Protein AF-A0A836RWN3-F1 (afdb_monomer_lite)

Foldseek 3Di:
DVVVLVLLLVLLLQLLQLLQQLLVLLVVVCVVAAFDFVLVCVVQPLVCCQACAQQDLPDPPCLHDPPGNNVCCCAASFKYKPCSNQLSVCVVVVHDSSVSRPPIGIHGDDHPNNVVSVVSNVVSQVSCVVSVHHHDHHDHFDSSHSCRNVVSVVSSVVSVLVSQPPVVVVVVVVVVVVVVVVVVVVVVVVPDDDPVCVVVVNVVCVVVPDDD

pLDDT: mean 80.02, std 17.18, range [35.0, 96.5]

Radius of gyration: 23.59 Å; chains: 1; bounding box: 56×39×64 Å

Sequence (212 aa):
MSELRDFMREYAASIYRLASGFLEARRRLIATLEGRELAELVDDEHTVEMLLGGFKPERRGQRYPPRSLARFYRDVVGIYIQQPERLAARLRDGLPLSIASRGIRVAASKTRPASQIEALRDAARELLESLGTNASEPQEVDTNDPMWAPELIRQLLSAIVDAIPPYSRKALVLYSAWSITATLLEKIAGKDERRELEELGLEEYIRFFGAD

Secondary structure (DSSP, 8-state):
-HHHHHHHHHHHHHHHHHHHHHHHHHHHHHHHHTT-BGGGSTT-HHHHHHHHTT--TTSTT-SS-TT-HHHHIIIII-EEES-HHHHHHHHHTT--HHHHTTTPBEEE---HHHHHHHHHHHHHHHHHHHTT-PPPPPPP--TTSTTHHHHHHHHHHHHHHHHS-HHHHHHHHHHHHHHHHHHHHHHHHTSS-SHHHHHTT-GGGHHHH---

Structure (mmCIF, N/CA/C/O backbone):
data_AF-A0A836RWN3-F1
#
_entry.id   AF-A0A836RWN3-F1
#
loop_
_atom_site.group_PDB
_atom_site.id
_atom_site.type_symbol
_atom_site.label_atom_id
_atom_site.label_alt_id
_atom_site.label_comp_id
_atom_site.label_asym_id
_atom_site.label_entity_id
_atom_site.label_seq_id
_atom_site.pdbx_PDB_ins_code
_atom_site.Cartn_x
_atom_site.Cartn_y
_atom_site.Cartn_z
_atom_site.occupancy
_atom_site.B_iso_or_equiv
_atom_site.auth_seq_id
_atom_site.auth_comp_id
_atom_site.auth_asym_id
_atom_site.auth_atom_id
_atom_site.pdbx_PDB_model_num
ATOM 1 N N . MET A 1 1 ? -16.964 7.424 33.569 1.00 53.53 1 MET A N 1
ATOM 2 C CA . MET A 1 1 ? -17.329 6.363 32.598 1.00 53.53 1 MET A CA 1
ATOM 3 C C . MET A 1 1 ? -17.599 6.900 31.188 1.00 53.53 1 MET A C 1
ATOM 5 O O . MET A 1 1 ? -17.374 6.135 30.262 1.00 53.53 1 MET A O 1
ATOM 9 N N . SER A 1 2 ? -18.028 8.161 30.983 1.00 66.88 2 SER A N 1
ATOM 10 C CA . SER A 1 2 ? -18.196 8.704 29.617 1.00 66.88 2 SER 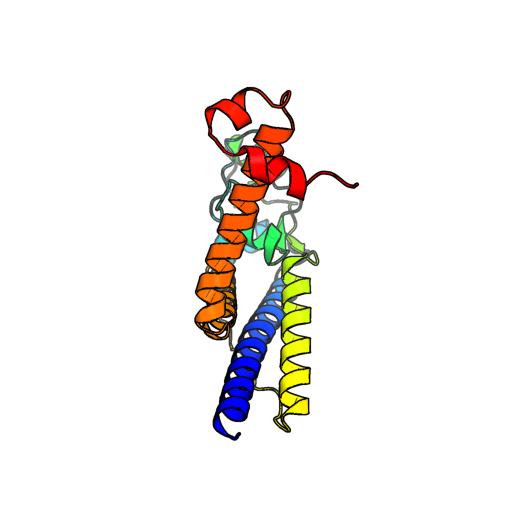A CA 1
ATOM 11 C C . SER A 1 2 ? -16.861 8.957 28.906 1.00 66.88 2 SER A C 1
ATOM 13 O O . SER A 1 2 ? -16.708 8.500 27.787 1.00 66.88 2 SER A O 1
ATOM 15 N N . GLU A 1 3 ? -15.856 9.525 29.581 1.00 74.88 3 GLU A N 1
ATOM 16 C CA . GLU A 1 3 ? -14.559 9.874 28.960 1.00 74.88 3 GLU A CA 1
ATOM 17 C C . GLU A 1 3 ? -13.818 8.681 28.336 1.00 74.88 3 GLU A C 1
ATOM 19 O O . GLU A 1 3 ? -13.319 8.778 27.222 1.00 74.88 3 GLU A O 1
ATOM 24 N N . LEU A 1 4 ? -13.791 7.523 29.010 1.00 74.31 4 LEU A N 1
ATOM 25 C CA . LEU A 1 4 ? -13.194 6.305 28.446 1.00 74.31 4 LEU A CA 1
ATOM 26 C C . LEU A 1 4 ? -13.982 5.806 27.229 1.00 74.31 4 LEU A C 1
ATOM 28 O O . LEU A 1 4 ? -13.397 5.338 26.258 1.00 74.31 4 LEU A O 1
ATOM 32 N N . ARG A 1 5 ? -15.314 5.891 27.283 1.00 75.81 5 ARG A N 1
ATOM 33 C CA . ARG A 1 5 ? -16.185 5.466 26.186 1.00 75.81 5 ARG A CA 1
ATOM 34 C C . ARG A 1 5 ? -16.003 6.366 24.964 1.00 75.81 5 ARG A C 1
ATOM 36 O O . ARG A 1 5 ? -15.945 5.856 23.850 1.00 75.81 5 ARG A O 1
ATOM 43 N N . ASP A 1 6 ? -15.896 7.670 25.184 1.00 81.56 6 ASP A N 1
ATOM 44 C CA . ASP A 1 6 ? -15.685 8.661 24.132 1.00 81.56 6 ASP A CA 1
ATOM 45 C C . ASP A 1 6 ? -14.277 8.527 23.532 1.00 81.56 6 ASP A C 1
ATOM 47 O O . ASP A 1 6 ? -14.153 8.442 22.313 1.00 81.56 6 ASP A O 1
ATOM 51 N N . PHE A 1 7 ? -13.245 8.324 24.360 1.00 83.31 7 PHE A N 1
ATOM 52 C CA . PHE A 1 7 ? -11.894 7.989 23.894 1.00 83.31 7 PHE A CA 1
ATOM 53 C C . PHE A 1 7 ? -11.871 6.722 23.024 1.00 83.31 7 PHE A C 1
ATOM 55 O O . PHE A 1 7 ? -11.325 6.729 21.922 1.00 83.31 7 PHE A O 1
ATOM 62 N N . MET A 1 8 ? -12.489 5.629 23.488 1.00 82.81 8 MET A N 1
ATOM 63 C CA . MET A 1 8 ? -12.539 4.371 22.734 1.00 82.81 8 MET A CA 1
ATOM 64 C C . MET A 1 8 ? -13.306 4.527 21.418 1.00 82.81 8 MET A C 1
ATOM 66 O O . MET A 1 8 ? -12.927 3.919 20.417 1.00 82.81 8 MET A O 1
ATOM 70 N N . ARG A 1 9 ? -14.355 5.360 21.400 1.00 86.25 9 ARG A N 1
ATOM 71 C CA . ARG A 1 9 ? -15.106 5.691 20.186 1.00 86.25 9 ARG A CA 1
ATOM 72 C C . ARG A 1 9 ? -14.236 6.460 19.193 1.00 86.25 9 ARG A C 1
ATOM 74 O O . ARG A 1 9 ? -14.173 6.065 18.034 1.00 86.25 9 ARG A O 1
ATOM 81 N N . GLU A 1 10 ? -13.568 7.526 19.628 1.00 87.19 10 GLU A N 1
ATOM 82 C CA . GLU A 1 10 ? -12.694 8.340 18.771 1.00 87.19 10 GLU A CA 1
ATOM 83 C C . GLU A 1 10 ? -11.525 7.525 18.214 1.00 87.19 10 GLU A C 1
ATOM 85 O O . GLU A 1 10 ? -11.227 7.590 17.019 1.00 87.19 10 GLU A O 1
ATOM 90 N N . TYR A 1 11 ? -10.913 6.692 19.057 1.00 86.75 11 TYR A N 1
ATOM 91 C CA . TYR A 1 11 ? -9.858 5.779 18.645 1.00 86.75 11 TYR A CA 1
ATOM 92 C C . TYR A 1 11 ? -10.341 4.798 17.571 1.00 86.75 11 TYR A C 1
ATOM 94 O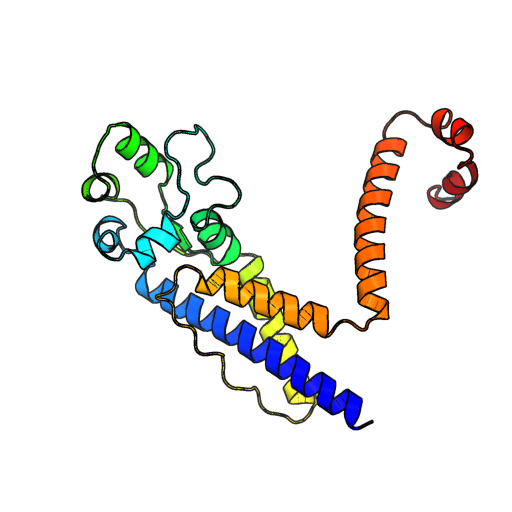 O . TYR A 1 11 ? -9.749 4.718 16.492 1.00 86.75 11 TYR A O 1
ATOM 102 N N . ALA A 1 12 ? -11.433 4.079 17.842 1.00 88.00 12 ALA A N 1
ATOM 103 C CA . ALA A 1 12 ? -11.975 3.096 16.914 1.00 88.00 12 ALA A CA 1
ATOM 104 C C . ALA A 1 12 ? -12.405 3.745 15.589 1.00 88.00 12 ALA A C 1
ATOM 106 O O . ALA A 1 12 ? -12.103 3.215 14.522 1.00 88.00 12 ALA A O 1
ATOM 107 N N . ALA A 1 13 ? -13.026 4.927 15.643 1.00 91.62 13 ALA A N 1
ATOM 108 C CA . ALA A 1 13 ? -13.391 5.708 14.463 1.00 91.62 13 ALA A CA 1
ATOM 109 C C . ALA A 1 13 ? -12.162 6.094 13.630 1.00 91.62 13 ALA A C 1
ATOM 111 O O . ALA A 1 13 ? -12.162 5.925 12.409 1.00 91.62 13 ALA A O 1
ATOM 112 N N . SER A 1 14 ? -11.091 6.555 14.283 1.00 91.44 14 SER A N 1
ATOM 113 C CA . SER A 1 14 ? -9.840 6.919 13.618 1.00 91.44 14 SER A CA 1
ATOM 114 C C . SER A 1 14 ? -9.205 5.718 12.912 1.00 91.44 14 SER A C 1
ATOM 116 O O . SER A 1 14 ? -8.948 5.780 11.708 1.00 91.44 14 SER A O 1
ATOM 118 N N . ILE A 1 15 ? -9.034 4.592 13.616 1.00 92.38 15 ILE A N 1
ATOM 119 C CA . ILE A 1 15 ? -8.472 3.363 13.036 1.00 92.38 15 ILE A CA 1
ATOM 120 C C . ILE A 1 15 ? -9.332 2.854 11.883 1.00 92.38 15 ILE A C 1
ATOM 122 O O . ILE A 1 15 ? -8.797 2.551 10.815 1.00 92.38 15 ILE A O 1
ATOM 126 N N . TYR A 1 16 ? -10.653 2.795 12.071 1.00 93.81 16 TYR A N 1
ATOM 127 C CA . TYR A 1 16 ? -11.577 2.335 11.041 1.00 93.81 16 TYR A CA 1
ATOM 128 C C . TYR A 1 16 ? -11.465 3.181 9.771 1.00 93.81 16 TYR A C 1
ATOM 130 O O . TYR A 1 16 ? -11.332 2.631 8.675 1.00 93.81 16 TYR A O 1
ATOM 138 N N . ARG A 1 17 ? -11.478 4.510 9.912 1.00 94.94 17 ARG A N 1
ATOM 139 C CA . ARG A 1 17 ? -11.415 5.455 8.795 1.00 94.94 17 ARG A CA 1
ATOM 140 C C . ARG A 1 17 ? -10.113 5.316 8.001 1.00 94.94 17 ARG A C 1
ATOM 142 O O . ARG A 1 17 ? -10.162 5.212 6.774 1.00 94.94 17 ARG A O 1
ATOM 149 N N . LEU A 1 18 ? -8.970 5.269 8.693 1.00 94.69 18 LEU A N 1
ATOM 150 C CA . LEU A 1 18 ? -7.642 5.127 8.080 1.00 94.69 18 LEU A CA 1
ATOM 151 C C . LEU A 1 18 ? -7.488 3.765 7.382 1.00 94.69 18 LEU A C 1
ATOM 153 O O . LEU A 1 18 ? -7.063 3.689 6.228 1.00 94.69 18 LEU A O 1
ATOM 157 N N . ALA A 1 19 ? -7.859 2.677 8.065 1.00 94.25 19 ALA A N 1
ATOM 158 C CA . ALA A 1 19 ? -7.737 1.324 7.531 1.00 94.25 19 ALA A CA 1
ATOM 159 C C . ALA A 1 19 ? -8.678 1.093 6.337 1.00 94.25 19 ALA A C 1
ATOM 161 O O . ALA A 1 19 ? -8.267 0.502 5.336 1.00 94.25 19 ALA A O 1
ATOM 162 N N . SER A 1 20 ? -9.914 1.596 6.404 1.00 96.12 20 SER A N 1
ATOM 163 C CA . SER A 1 20 ? -10.867 1.523 5.290 1.00 96.12 20 SER A CA 1
ATOM 164 C C . SER A 1 20 ? -10.385 2.334 4.092 1.00 96.12 20 SER A C 1
ATOM 166 O O . SER A 1 20 ? -10.334 1.789 2.991 1.00 96.12 20 SER A O 1
ATOM 168 N N . GLY A 1 21 ? -9.926 3.573 4.312 1.00 96.06 21 GLY A N 1
ATOM 169 C CA . GLY A 1 21 ? -9.375 4.421 3.251 1.00 96.06 21 GLY A CA 1
ATOM 170 C C . GLY A 1 21 ? -8.196 3.759 2.531 1.00 96.06 21 GLY A C 1
ATOM 171 O O . GLY A 1 21 ? -8.165 3.701 1.301 1.00 96.06 21 GLY A O 1
ATOM 172 N N . PHE A 1 22 ? -7.274 3.144 3.281 1.00 96.06 22 PHE A N 1
ATOM 173 C CA . PHE A 1 22 ? -6.164 2.381 2.701 1.00 96.06 22 PHE A CA 1
ATOM 174 C C . PHE A 1 22 ? -6.644 1.198 1.846 1.00 96.06 22 PHE A C 1
ATOM 176 O O . PHE A 1 22 ? -6.160 0.993 0.731 1.00 96.06 22 PHE A O 1
ATOM 183 N N . LEU A 1 23 ? -7.585 0.396 2.354 1.00 96.38 23 LEU A N 1
ATOM 184 C CA . LEU A 1 23 ? -8.069 -0.802 1.660 1.00 96.38 23 LEU A CA 1
ATOM 185 C C . LEU A 1 23 ? -8.867 -0.457 0.398 1.00 96.38 23 LEU A C 1
ATOM 187 O O . LEU A 1 23 ? -8.750 -1.159 -0.610 1.00 96.38 23 LEU A O 1
ATOM 191 N N . GLU A 1 24 ? -9.642 0.623 0.429 1.00 96.38 24 GLU A N 1
ATOM 192 C CA . GLU A 1 24 ? -10.378 1.127 -0.728 1.00 96.38 24 GLU A CA 1
ATOM 193 C C . GLU A 1 24 ? -9.449 1.728 -1.781 1.00 96.38 24 GLU A C 1
ATOM 195 O O . GLU A 1 24 ? -9.575 1.394 -2.960 1.00 96.38 24 GLU A O 1
ATOM 200 N N . ALA A 1 25 ? -8.472 2.544 -1.373 1.00 96.00 25 ALA A N 1
ATOM 201 C CA . ALA A 1 25 ? -7.424 3.048 -2.261 1.00 96.00 25 ALA A CA 1
ATOM 202 C C . ALA A 1 25 ? -6.660 1.897 -2.928 1.00 96.00 25 ALA A C 1
ATOM 204 O O . ALA A 1 25 ? -6.531 1.859 -4.151 1.00 96.00 25 ALA A O 1
ATOM 205 N N . ARG A 1 26 ? -6.261 0.886 -2.145 1.00 95.56 26 ARG A N 1
ATOM 206 C CA . ARG A 1 26 ? -5.627 -0.334 -2.656 1.00 95.56 26 ARG A CA 1
ATOM 207 C C . ARG A 1 26 ? -6.516 -1.060 -3.665 1.00 95.56 26 ARG A C 1
ATOM 209 O O . ARG A 1 26 ? -6.018 -1.494 -4.699 1.00 95.56 26 ARG A O 1
ATOM 216 N N . ARG A 1 27 ? -7.812 -1.227 -3.381 1.00 96.31 27 ARG A N 1
ATOM 217 C CA . ARG A 1 27 ? -8.748 -1.908 -4.290 1.00 96.31 27 ARG A CA 1
ATOM 218 C C . ARG A 1 27 ? -8.887 -1.154 -5.613 1.00 96.31 27 ARG A C 1
ATOM 220 O O . ARG A 1 27 ? -8.822 -1.792 -6.660 1.00 96.31 27 ARG A O 1
ATOM 227 N N . ARG A 1 28 ? -9.039 0.174 -5.564 1.00 95.44 28 ARG A N 1
ATOM 228 C CA . ARG A 1 28 ? -9.088 1.034 -6.758 1.00 95.44 28 ARG A CA 1
ATOM 229 C C . ARG A 1 28 ? -7.807 0.899 -7.577 1.00 95.44 28 ARG A C 1
ATOM 231 O O . ARG A 1 28 ? -7.877 0.630 -8.768 1.00 95.44 28 ARG A O 1
ATOM 238 N N . LEU A 1 29 ? -6.649 0.982 -6.925 1.00 94.88 29 LEU A N 1
ATOM 239 C CA . LEU A 1 29 ? -5.354 0.878 -7.592 1.00 94.88 29 LEU A CA 1
ATOM 240 C C . LEU A 1 29 ? -5.150 -0.491 -8.266 1.00 94.88 29 LEU A C 1
ATOM 242 O O . LEU A 1 29 ? -4.681 -0.553 -9.397 1.00 94.88 29 LEU A O 1
ATOM 246 N N . ILE A 1 30 ? -5.555 -1.586 -7.613 1.00 96.00 30 ILE A N 1
ATOM 247 C CA . ILE A 1 30 ? -5.522 -2.931 -8.212 1.00 96.00 30 ILE A CA 1
ATOM 248 C C . ILE A 1 30 ? -6.420 -2.999 -9.447 1.00 96.00 30 ILE A C 1
ATOM 250 O O . ILE A 1 30 ? -5.961 -3.454 -10.489 1.00 96.00 30 ILE A O 1
ATOM 254 N N . ALA A 1 31 ? -7.658 -2.507 -9.354 1.00 95.69 31 ALA A N 1
ATOM 255 C CA . ALA A 1 31 ? -8.588 -2.509 -10.482 1.00 95.69 31 ALA A CA 1
ATOM 256 C C . ALA A 1 31 ? -8.058 -1.710 -11.687 1.00 95.69 31 ALA A C 1
ATOM 258 O O . ALA A 1 31 ? -8.326 -2.078 -12.828 1.00 95.69 31 ALA A O 1
ATOM 259 N N . THR A 1 32 ? -7.289 -0.647 -11.438 1.00 93.38 32 THR A N 1
ATOM 260 C CA . THR A 1 32 ? -6.698 0.191 -12.489 1.00 93.38 32 THR A CA 1
ATOM 261 C C . THR A 1 32 ? -5.430 -0.407 -13.100 1.00 93.38 32 THR A C 1
ATOM 263 O O . THR A 1 32 ? -5.177 -0.194 -14.286 1.00 93.38 32 THR A O 1
ATOM 266 N N . LEU A 1 33 ? -4.606 -1.111 -12.315 1.00 95.19 33 LEU A N 1
ATOM 267 C CA . LEU A 1 33 ? -3.253 -1.498 -12.732 1.00 95.19 33 LEU A CA 1
ATOM 268 C C . LEU A 1 33 ? -3.080 -2.988 -13.038 1.00 95.19 33 LEU A C 1
ATOM 270 O O . LEU A 1 33 ? -2.248 -3.336 -13.874 1.00 95.19 33 LEU A O 1
ATOM 274 N N . GLU A 1 34 ? -3.799 -3.883 -12.363 1.00 95.69 34 GLU A N 1
ATOM 275 C CA . GLU A 1 34 ? -3.556 -5.323 -12.472 1.00 95.69 34 GLU A CA 1
ATOM 276 C C . GLU A 1 34 ? -3.758 -5.839 -13.906 1.00 95.69 34 GLU A C 1
ATOM 278 O O . GLU A 1 34 ? -4.741 -5.537 -14.577 1.00 95.69 34 GLU A O 1
ATOM 283 N N . GLY A 1 35 ? -2.798 -6.631 -14.392 1.00 94.38 35 GLY A N 1
ATOM 284 C CA . GLY A 1 35 ? -2.833 -7.230 -15.725 1.00 94.38 35 GLY A CA 1
ATOM 285 C C . GLY A 1 35 ? -2.396 -6.298 -16.857 1.00 94.38 35 GLY A C 1
ATOM 286 O O . GLY A 1 35 ? -2.038 -6.803 -17.926 1.00 94.38 35 GLY A O 1
ATOM 287 N N . ARG A 1 36 ? -2.345 -4.980 -16.624 1.00 95.81 36 ARG A N 1
ATOM 288 C CA . ARG A 1 36 ? -1.862 -4.008 -17.610 1.00 95.81 36 ARG A CA 1
ATOM 289 C C . ARG A 1 36 ? -0.371 -4.151 -17.854 1.00 95.81 36 ARG A C 1
ATOM 291 O O . ARG A 1 36 ? 0.404 -4.570 -16.985 1.00 95.81 36 ARG A O 1
ATOM 298 N N . GLU A 1 37 ? 0.034 -3.807 -19.067 1.00 94.81 37 GLU A N 1
ATOM 299 C CA . GLU A 1 37 ? 1.437 -3.781 -19.438 1.00 94.81 37 GLU A CA 1
ATOM 300 C C . GLU A 1 37 ? 2.096 -2.501 -18.923 1.00 94.81 37 GLU A C 1
ATOM 302 O O . GLU A 1 37 ? 1.559 -1.408 -19.074 1.00 94.81 37 GLU A O 1
ATOM 307 N N . LEU A 1 38 ? 3.293 -2.621 -18.345 1.00 93.62 38 LEU A N 1
ATOM 308 C CA . LEU A 1 38 ? 4.053 -1.478 -17.841 1.00 93.62 38 LEU A CA 1
ATOM 309 C C . LEU A 1 38 ? 4.298 -0.441 -18.944 1.00 93.62 38 LEU A C 1
ATOM 311 O O . LEU A 1 38 ? 4.320 0.743 -18.644 1.00 93.62 38 LEU A O 1
ATOM 315 N N . ALA A 1 39 ? 4.432 -0.877 -20.201 1.00 92.75 39 ALA A N 1
ATOM 316 C CA . ALA A 1 39 ? 4.591 -0.005 -21.363 1.00 92.75 39 ALA A CA 1
ATOM 317 C C . ALA A 1 39 ? 3.415 0.970 -21.565 1.00 92.75 39 ALA A C 1
ATOM 319 O O . ALA A 1 39 ? 3.634 2.078 -22.038 1.00 92.75 39 ALA A O 1
ATOM 320 N N . GLU A 1 40 ? 2.194 0.586 -21.176 1.00 92.62 40 GLU A N 1
ATOM 321 C CA . GLU A 1 40 ? 0.993 1.437 -21.249 1.00 92.62 40 GLU A CA 1
ATOM 322 C C . GLU A 1 40 ? 0.910 2.460 -20.111 1.00 92.62 40 GLU A C 1
ATOM 324 O O . GLU A 1 40 ? 0.054 3.340 -20.126 1.00 92.62 40 GLU A O 1
ATOM 329 N N . LEU A 1 41 ? 1.739 2.282 -19.084 1.00 92.44 41 LEU A N 1
ATOM 330 C CA . LEU A 1 41 ? 1.728 3.068 -17.855 1.00 92.44 41 LEU A CA 1
ATOM 331 C C . LEU A 1 41 ? 2.920 4.024 -17.781 1.00 92.44 41 LEU A C 1
ATOM 333 O O . LEU A 1 41 ? 3.010 4.786 -16.832 1.00 92.44 41 LEU A O 1
ATOM 337 N N . VAL A 1 42 ? 3.842 3.979 -18.752 1.00 90.56 42 VAL A N 1
ATOM 338 C CA . VAL A 1 42 ? 5.090 4.766 -18.725 1.00 90.56 42 VAL A CA 1
ATOM 339 C C . VAL A 1 42 ? 4.826 6.271 -18.771 1.00 90.56 42 VAL A C 1
ATOM 341 O O . VAL A 1 42 ? 5.633 7.031 -18.246 1.00 90.56 42 VAL A O 1
ATOM 344 N N . ASP A 1 43 ? 3.705 6.684 -19.364 1.00 89.19 43 ASP A N 1
ATOM 345 C CA . ASP A 1 43 ? 3.316 8.094 -19.477 1.00 89.19 43 ASP A CA 1
ATOM 346 C C . ASP A 1 43 ? 2.666 8.641 -18.190 1.00 89.19 43 ASP A C 1
ATOM 348 O O . ASP A 1 43 ? 2.512 9.850 -18.041 1.00 89.19 43 ASP A O 1
ATOM 352 N N . ASP A 1 44 ? 2.293 7.766 -17.250 1.00 92.31 44 ASP A N 1
ATOM 353 C CA . ASP A 1 44 ? 1.799 8.147 -15.928 1.00 92.31 44 ASP A CA 1
ATOM 354 C C . ASP A 1 44 ? 2.965 8.150 -14.932 1.00 92.31 44 ASP A C 1
ATOM 356 O O . ASP A 1 44 ? 3.351 7.113 -14.379 1.00 92.31 44 ASP A O 1
ATOM 360 N N . GLU A 1 45 ? 3.531 9.337 -14.705 1.00 90.69 45 GLU A N 1
ATOM 361 C CA . GLU A 1 45 ? 4.671 9.534 -13.805 1.00 90.69 45 GLU A CA 1
ATOM 362 C C . GLU A 1 45 ? 4.395 9.014 -12.387 1.00 90.69 45 GLU A C 1
ATOM 364 O O . GLU A 1 45 ? 5.275 8.399 -11.781 1.00 90.69 45 GLU A O 1
ATOM 369 N N . HIS A 1 46 ? 3.169 9.173 -11.879 1.00 93.06 46 HIS A N 1
ATOM 370 C CA . HIS A 1 46 ? 2.799 8.737 -10.533 1.00 93.06 46 HIS A CA 1
ATOM 371 C C . HIS A 1 46 ? 2.784 7.213 -10.428 1.00 93.06 46 HIS A C 1
ATOM 373 O O . HIS A 1 46 ? 3.356 6.631 -9.501 1.00 93.06 46 HIS A O 1
ATOM 379 N N . THR A 1 47 ? 2.184 6.541 -11.412 1.00 92.00 47 THR A N 1
ATOM 380 C CA . THR A 1 47 ? 2.181 5.076 -11.480 1.00 92.00 47 THR A CA 1
ATOM 381 C C . THR A 1 47 ? 3.590 4.518 -11.658 1.00 92.00 47 THR A C 1
ATOM 383 O O . THR A 1 47 ? 3.962 3.541 -10.995 1.00 92.00 47 THR A O 1
ATOM 386 N N . VAL A 1 48 ? 4.409 5.144 -12.506 1.00 92.56 48 VAL A N 1
ATOM 387 C CA . VAL A 1 48 ? 5.817 4.766 -12.682 1.00 92.56 48 VAL A CA 1
ATOM 388 C C . VAL A 1 48 ? 6.590 4.930 -11.377 1.00 92.56 48 VAL A C 1
ATOM 390 O O . VAL A 1 48 ? 7.332 4.021 -10.998 1.00 92.56 48 VAL A O 1
ATOM 393 N N . GLU A 1 49 ? 6.396 6.030 -10.652 1.00 94.00 49 GLU A N 1
ATOM 394 C CA . GLU A 1 49 ? 7.043 6.264 -9.363 1.00 94.00 49 GLU A CA 1
ATOM 395 C C . GLU A 1 49 ? 6.603 5.241 -8.303 1.00 94.00 49 GLU A C 1
ATOM 397 O O . GLU A 1 49 ? 7.447 4.687 -7.597 1.00 94.00 49 GLU A O 1
ATOM 402 N N . MET A 1 50 ? 5.320 4.873 -8.239 1.00 94.25 50 MET A N 1
ATOM 403 C CA . MET A 1 50 ? 4.851 3.812 -7.336 1.00 94.25 50 MET A CA 1
ATOM 404 C C . MET A 1 50 ? 5.487 2.446 -7.650 1.00 94.25 50 MET A C 1
ATOM 406 O O . MET A 1 50 ? 5.889 1.717 -6.739 1.00 94.25 50 MET A O 1
ATOM 410 N N . LEU A 1 51 ? 5.603 2.085 -8.934 1.00 93.12 51 LEU A N 1
ATOM 411 C CA . LEU A 1 51 ? 6.060 0.757 -9.370 1.00 93.12 51 LEU A CA 1
ATOM 412 C C . LEU A 1 51 ? 7.584 0.620 -9.474 1.00 93.12 51 LEU A C 1
ATOM 414 O O . LEU A 1 51 ? 8.113 -0.486 -9.312 1.00 93.12 51 LEU A O 1
ATOM 418 N N . LEU A 1 52 ? 8.286 1.715 -9.773 1.00 92.25 52 LEU A N 1
ATOM 419 C CA . LEU A 1 52 ? 9.724 1.758 -10.059 1.00 92.25 52 LEU A CA 1
ATOM 420 C C . LEU A 1 52 ? 10.486 2.775 -9.192 1.00 92.25 52 LEU A C 1
ATOM 422 O O . LEU A 1 52 ? 11.701 2.899 -9.336 1.00 92.25 52 LEU A O 1
ATOM 426 N N . GLY A 1 53 ? 9.833 3.475 -8.264 1.00 90.81 53 GLY A N 1
ATOM 427 C CA . GLY A 1 53 ? 10.465 4.465 -7.392 1.00 90.81 53 GLY A CA 1
ATOM 428 C C . GLY A 1 53 ? 11.617 3.869 -6.587 1.00 90.81 53 GLY A C 1
ATOM 429 O O . GLY A 1 53 ? 11.439 2.955 -5.775 1.00 90.81 53 GLY A O 1
ATOM 430 N N . GLY A 1 54 ? 12.827 4.377 -6.832 1.00 85.06 54 GLY A N 1
ATOM 431 C CA . GLY A 1 54 ? 14.066 3.869 -6.240 1.00 85.06 54 GLY A CA 1
ATOM 432 C C . GLY A 1 54 ? 14.579 2.552 -6.839 1.00 85.06 54 GLY A C 1
ATOM 433 O O . GLY A 1 54 ? 15.468 1.937 -6.249 1.00 85.06 54 GLY A O 1
ATOM 434 N N . PHE A 1 55 ? 14.050 2.098 -7.979 1.00 85.25 55 PHE A N 1
ATOM 435 C CA . PHE A 1 55 ? 14.545 0.933 -8.715 1.00 85.25 55 PHE A CA 1
ATOM 436 C C . PHE A 1 55 ? 15.955 1.193 -9.260 1.00 85.25 55 PHE A C 1
ATOM 438 O O . PHE A 1 55 ? 16.219 2.224 -9.875 1.00 85.25 55 PHE A O 1
ATOM 445 N N . LYS A 1 56 ? 16.880 0.25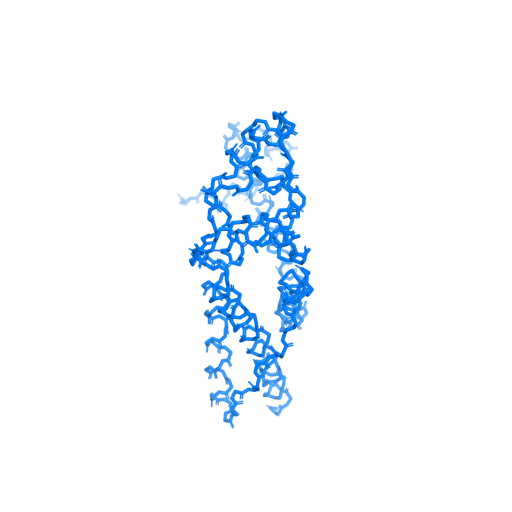2 -9.032 1.00 78.62 56 LYS A N 1
ATOM 446 C CA . LYS A 1 56 ? 18.270 0.355 -9.496 1.00 78.62 56 LYS A CA 1
ATOM 447 C C . LYS A 1 56 ? 18.655 -0.882 -10.306 1.00 78.62 56 LYS A C 1
ATOM 449 O O . LYS A 1 56 ? 18.790 -1.954 -9.716 1.00 78.62 56 LYS A O 1
ATOM 454 N N . PRO A 1 57 ? 18.889 -0.749 -11.622 1.00 66.94 57 PRO A N 1
ATOM 455 C CA . PRO A 1 57 ? 19.177 -1.887 -12.494 1.00 66.94 57 PRO A CA 1
ATOM 456 C C . PRO A 1 57 ? 20.597 -2.464 -12.310 1.00 66.94 57 PRO A C 1
ATOM 458 O O . PRO A 1 57 ? 20.888 -3.555 -12.795 1.00 66.94 57 PRO A O 1
ATOM 461 N N . GLU A 1 58 ? 21.478 -1.767 -11.586 1.00 62.62 58 GLU A N 1
ATOM 462 C CA . GLU A 1 58 ? 22.915 -2.066 -11.471 1.00 62.62 58 GLU A CA 1
ATOM 463 C C . GLU A 1 58 ? 23.267 -3.199 -10.488 1.00 62.62 58 GLU A C 1
ATOM 465 O O . GLU A 1 58 ? 24.323 -3.821 -10.607 1.00 62.62 58 GLU A O 1
ATOM 470 N N . ARG A 1 59 ? 22.406 -3.513 -9.508 1.00 58.06 59 ARG A N 1
ATOM 471 C CA . ARG A 1 59 ? 22.713 -4.526 -8.480 1.00 58.06 59 ARG A CA 1
ATOM 472 C C . ARG A 1 59 ? 22.199 -5.907 -8.886 1.00 58.06 59 ARG A C 1
ATOM 474 O O . ARG A 1 59 ? 20.999 -6.170 -8.845 1.00 58.06 59 ARG A O 1
ATOM 481 N N . ARG A 1 60 ? 23.110 -6.838 -9.205 1.00 53.56 60 ARG A N 1
ATOM 482 C CA . ARG A 1 60 ? 22.765 -8.266 -9.365 1.00 53.56 60 ARG A CA 1
ATOM 483 C C . ARG A 1 60 ? 22.085 -8.780 -8.086 1.00 53.56 60 ARG A C 1
ATOM 485 O O . ARG A 1 60 ? 22.614 -8.627 -6.992 1.00 53.56 60 ARG A O 1
ATOM 492 N N . GLY A 1 61 ? 20.909 -9.389 -8.229 1.00 53.34 61 GLY A N 1
ATOM 493 C CA . GLY A 1 61 ? 20.213 -10.104 -7.150 1.00 53.34 61 GLY A CA 1
ATOM 494 C C . GLY A 1 61 ? 19.264 -9.279 -6.267 1.00 53.34 61 GLY A C 1
ATOM 495 O O . GLY A 1 61 ? 18.362 -9.866 -5.677 1.00 53.34 61 GLY A O 1
ATOM 496 N N . GLN A 1 62 ? 19.368 -7.945 -6.215 1.00 54.38 62 GLN A N 1
ATOM 497 C CA . GLN A 1 62 ? 18.401 -7.095 -5.495 1.00 54.38 62 GLN A CA 1
ATOM 498 C C . GLN A 1 62 ? 17.511 -6.334 -6.478 1.00 54.38 62 GLN A C 1
ATOM 500 O O . GLN A 1 62 ? 17.811 -5.216 -6.877 1.00 54.38 62 GLN A O 1
ATOM 505 N N . ARG A 1 63 ? 16.388 -6.969 -6.832 1.00 64.50 63 ARG A N 1
ATOM 506 C CA . ARG A 1 63 ? 15.361 -6.468 -7.768 1.00 64.50 63 ARG A CA 1
ATOM 507 C C . ARG A 1 63 ? 14.750 -5.128 -7.327 1.00 64.50 63 ARG A C 1
ATOM 509 O O . ARG A 1 63 ? 14.364 -4.334 -8.168 1.00 64.50 63 ARG A O 1
ATOM 516 N N . TYR A 1 64 ? 14.723 -4.862 -6.019 1.00 75.38 64 TYR A N 1
ATOM 517 C CA . TYR A 1 64 ? 14.366 -3.566 -5.445 1.00 75.38 64 TYR A CA 1
ATOM 518 C C . TYR A 1 64 ? 15.297 -3.236 -4.273 1.00 75.38 64 TYR A C 1
ATOM 520 O O . TYR A 1 64 ? 15.407 -4.051 -3.347 1.00 75.38 64 TYR A O 1
ATOM 528 N N . PRO A 1 65 ? 15.965 -2.069 -4.267 1.00 77.12 65 PRO A N 1
ATOM 529 C CA . PRO A 1 65 ? 16.807 -1.662 -3.150 1.00 77.12 65 PRO A CA 1
ATOM 530 C C . PRO A 1 65 ? 16.040 -1.618 -1.818 1.00 77.12 65 PRO A C 1
ATOM 532 O O . PRO A 1 65 ? 14.836 -1.330 -1.798 1.00 77.12 65 PRO A O 1
ATOM 535 N N . PRO A 1 66 ? 16.710 -1.868 -0.678 1.00 74.12 66 PRO A N 1
ATOM 536 C CA . PRO A 1 66 ? 16.150 -1.547 0.631 1.00 74.12 66 PRO A CA 1
ATOM 537 C C . PRO A 1 66 ? 15.694 -0.081 0.674 1.00 74.12 66 PRO A C 1
ATOM 539 O O . PRO A 1 66 ? 16.412 0.786 0.184 1.00 74.12 66 PRO A O 1
ATOM 542 N N . ARG A 1 67 ? 14.521 0.184 1.268 1.00 79.44 67 ARG A N 1
ATOM 543 C CA . ARG A 1 67 ? 13.896 1.523 1.374 1.00 79.44 67 ARG A CA 1
ATOM 544 C C . ARG A 1 67 ? 13.446 2.162 0.048 1.00 79.44 67 ARG A C 1
ATOM 546 O O . ARG A 1 67 ? 13.163 3.351 0.029 1.00 79.44 67 ARG A O 1
ATOM 553 N N . SER A 1 68 ? 13.371 1.403 -1.046 1.00 89.00 68 SER A N 1
ATOM 554 C CA . SER A 1 68 ? 12.735 1.889 -2.279 1.00 89.00 68 SER A CA 1
ATOM 555 C C . SER A 1 68 ? 11.211 1.907 -2.147 1.00 89.00 68 SER A C 1
ATOM 557 O O . SER A 1 68 ? 10.629 1.030 -1.499 1.00 89.00 68 SER A O 1
ATOM 559 N N . LEU A 1 69 ? 10.570 2.883 -2.792 1.00 91.88 69 LEU A N 1
ATOM 560 C CA . LEU A 1 69 ? 9.114 3.009 -2.813 1.00 91.88 69 LEU A CA 1
ATOM 561 C C . LEU A 1 69 ? 8.475 1.801 -3.506 1.00 91.88 69 LEU A C 1
ATOM 563 O O . LEU A 1 69 ? 7.566 1.182 -2.961 1.00 91.88 69 LEU A O 1
ATOM 567 N N . ALA A 1 70 ? 9.053 1.364 -4.624 1.00 92.19 70 ALA A N 1
ATOM 568 C CA . ALA A 1 70 ? 8.606 0.177 -5.343 1.00 92.19 70 ALA A CA 1
ATOM 569 C C . ALA A 1 70 ? 8.602 -1.095 -4.476 1.00 92.19 70 ALA A C 1
ATOM 571 O O . ALA A 1 70 ? 7.702 -1.933 -4.568 1.00 92.19 70 ALA A O 1
ATOM 572 N N . ARG A 1 71 ? 9.584 -1.237 -3.572 1.00 91.12 71 ARG A N 1
ATOM 573 C CA . ARG A 1 71 ? 9.588 -2.339 -2.605 1.00 91.12 71 ARG A CA 1
ATOM 574 C C . ARG A 1 71 ? 8.449 -2.218 -1.598 1.00 91.12 71 ARG A C 1
ATOM 576 O O . ARG A 1 71 ? 7.859 -3.237 -1.255 1.00 91.12 71 ARG A O 1
ATOM 583 N N . PHE A 1 72 ? 8.152 -1.010 -1.124 1.00 92.94 72 PHE A N 1
ATOM 584 C CA . PHE A 1 72 ? 7.024 -0.775 -0.225 1.00 92.94 72 PHE A CA 1
ATOM 585 C C . PHE A 1 72 ? 5.696 -1.141 -0.901 1.00 92.94 72 PHE A C 1
ATOM 587 O O . PHE A 1 72 ? 4.910 -1.894 -0.326 1.00 92.94 72 PHE A O 1
ATOM 594 N N . TYR A 1 73 ? 5.478 -0.709 -2.147 1.00 94.69 73 TYR A N 1
ATOM 595 C CA . TYR A 1 73 ? 4.285 -1.080 -2.912 1.00 94.69 73 TYR A CA 1
ATOM 596 C C . TYR A 1 73 ? 4.178 -2.588 -3.137 1.00 94.69 73 TYR A C 1
ATOM 598 O O . TYR A 1 73 ? 3.099 -3.148 -2.961 1.00 94.69 73 TYR A O 1
ATOM 606 N N . ARG A 1 74 ? 5.284 -3.283 -3.409 1.00 93.12 74 ARG A N 1
ATOM 607 C CA . ARG A 1 74 ? 5.278 -4.748 -3.509 1.00 93.12 74 ARG A CA 1
ATOM 608 C C . ARG A 1 74 ? 4.971 -5.430 -2.172 1.00 93.12 74 ARG A C 1
ATOM 610 O O . ARG A 1 74 ? 4.117 -6.307 -2.125 1.00 93.12 74 ARG A O 1
ATOM 617 N N . ASP A 1 75 ? 5.686 -5.071 -1.107 1.00 91.31 75 ASP A N 1
ATOM 618 C CA . ASP A 1 75 ? 5.686 -5.823 0.157 1.00 91.31 75 ASP A CA 1
ATOM 619 C C . ASP A 1 75 ? 4.474 -5.476 1.047 1.00 91.31 75 ASP A C 1
ATOM 621 O O . ASP A 1 75 ? 3.957 -6.339 1.760 1.00 91.31 75 ASP A O 1
ATOM 625 N N . VAL A 1 76 ? 4.006 -4.223 1.004 1.00 91.81 76 VAL A N 1
ATOM 626 C CA . VAL A 1 76 ? 2.912 -3.712 1.847 1.00 91.81 76 VAL A CA 1
ATOM 627 C C . VAL A 1 76 ? 1.608 -3.653 1.065 1.00 91.81 76 VAL A C 1
ATOM 629 O O . VAL A 1 76 ? 0.634 -4.290 1.464 1.00 91.81 76 VAL A O 1
ATOM 632 N N . VAL A 1 77 ? 1.583 -2.942 -0.066 1.00 95.00 77 VAL A N 1
ATOM 633 C CA . VAL A 1 77 ? 0.359 -2.777 -0.873 1.00 95.00 77 VAL A CA 1
ATOM 634 C C . VAL A 1 77 ? 0.060 -4.048 -1.679 1.00 95.00 77 VAL A C 1
ATOM 636 O O . VAL A 1 77 ? -1.098 -4.426 -1.845 1.00 95.00 77 VAL A O 1
ATOM 639 N N . GLY A 1 78 ? 1.089 -4.771 -2.113 1.00 94.62 78 GLY A N 1
ATOM 640 C CA . GLY A 1 78 ? 0.957 -5.982 -2.913 1.00 94.62 78 GLY A CA 1
ATOM 641 C C . GLY A 1 78 ? 0.860 -5.746 -4.409 1.00 94.62 78 GLY A C 1
ATOM 642 O O . GLY A 1 78 ? 0.358 -6.634 -5.087 1.00 94.62 78 GLY A O 1
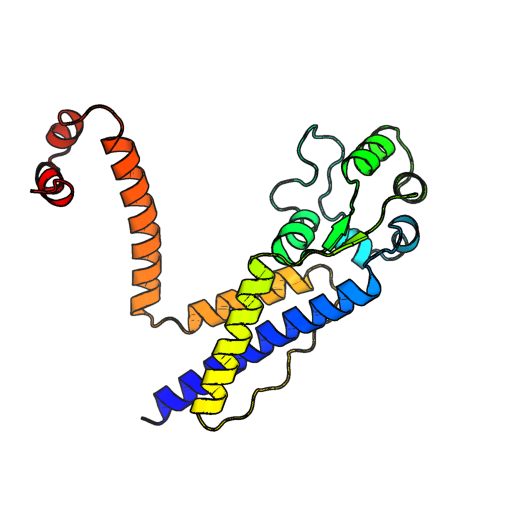ATOM 643 N N . ILE A 1 79 ? 1.304 -4.597 -4.921 1.00 95.50 79 ILE A N 1
ATOM 644 C CA . ILE A 1 79 ? 1.280 -4.263 -6.353 1.00 95.50 79 ILE A CA 1
ATOM 645 C C . ILE A 1 79 ? 2.718 -4.174 -6.855 1.00 95.50 79 ILE A C 1
ATOM 647 O O . ILE A 1 79 ? 3.557 -3.524 -6.232 1.00 95.50 79 ILE A O 1
ATOM 651 N N . TYR A 1 80 ? 3.025 -4.877 -7.943 1.00 93.94 80 TYR A N 1
ATOM 652 C CA . TYR A 1 80 ? 4.395 -5.022 -8.433 1.00 93.94 80 TYR A CA 1
ATOM 653 C C . TYR A 1 80 ? 4.449 -5.437 -9.903 1.00 93.94 80 TYR A C 1
ATOM 655 O O . TYR A 1 80 ? 3.458 -5.875 -10.477 1.00 93.94 80 TYR A O 1
ATOM 663 N N . ILE A 1 81 ? 5.630 -5.354 -10.516 1.00 94.19 81 ILE A N 1
ATOM 664 C CA . ILE A 1 81 ? 5.866 -5.867 -11.873 1.00 94.19 81 ILE A CA 1
ATOM 665 C C . ILE A 1 81 ? 6.350 -7.323 -11.834 1.00 94.19 81 ILE A C 1
ATOM 667 O O . ILE A 1 81 ? 7.194 -7.679 -11.014 1.00 94.19 81 ILE A O 1
ATOM 671 N N . GLN A 1 82 ? 5.850 -8.179 -12.730 1.00 91.19 82 GLN A N 1
ATOM 672 C CA . GLN A 1 82 ? 6.129 -9.627 -12.692 1.00 91.19 82 GLN A CA 1
ATOM 673 C C . GLN A 1 82 ? 7.569 -10.009 -13.066 1.00 91.19 82 GLN A C 1
ATOM 675 O O . GLN A 1 82 ? 8.066 -11.043 -12.625 1.00 91.19 82 GLN A O 1
ATOM 680 N N . GLN A 1 83 ? 8.245 -9.202 -13.889 1.00 88.88 83 GLN A N 1
ATOM 681 C CA . GLN A 1 83 ? 9.574 -9.523 -14.434 1.00 88.88 83 GLN A CA 1
ATOM 682 C C . GLN A 1 83 ? 10.596 -8.388 -14.202 1.00 88.88 83 GLN A C 1
ATOM 684 O O . GLN A 1 83 ? 11.151 -7.859 -15.173 1.00 88.88 83 GLN A O 1
ATOM 689 N N . PRO A 1 84 ? 10.880 -7.992 -12.943 1.00 89.19 84 PRO A N 1
ATOM 690 C CA . PRO A 1 84 ? 11.775 -6.866 -12.665 1.00 89.19 84 PRO A CA 1
ATOM 691 C C . PRO A 1 84 ? 13.211 -7.082 -13.173 1.00 89.19 84 PRO A C 1
ATOM 693 O O . PRO A 1 84 ? 13.900 -6.137 -13.538 1.00 89.19 84 PRO A O 1
ATOM 696 N N . GLU A 1 85 ? 13.669 -8.326 -13.275 1.00 87.06 85 GLU A N 1
ATOM 697 C CA . GLU A 1 85 ? 15.011 -8.682 -13.766 1.00 87.06 85 GLU A CA 1
ATOM 698 C C . GLU A 1 85 ? 15.113 -8.470 -15.267 1.00 87.06 85 GLU A C 1
ATOM 700 O O . GLU A 1 85 ? 16.148 -8.025 -15.758 1.00 87.06 85 GLU A O 1
ATOM 705 N N . ARG A 1 86 ? 14.035 -8.791 -15.994 1.00 89.19 86 ARG A N 1
ATOM 706 C CA . ARG A 1 86 ? 13.952 -8.568 -17.435 1.00 89.19 86 ARG A CA 1
ATOM 707 C C . ARG A 1 86 ? 13.967 -7.074 -17.729 1.00 89.19 86 ARG A C 1
ATOM 709 O O . ARG A 1 86 ? 14.677 -6.654 -18.639 1.00 89.19 86 ARG A O 1
ATOM 716 N N . LEU A 1 87 ? 13.249 -6.283 -16.925 1.00 90.56 87 LEU A N 1
ATOM 717 C CA . LEU A 1 87 ? 13.318 -4.825 -16.983 1.00 90.56 87 LEU A CA 1
ATOM 718 C C . LEU A 1 87 ? 14.748 -4.337 -16.704 1.00 90.56 87 LEU A C 1
ATOM 720 O O . LEU A 1 87 ? 15.313 -3.608 -17.511 1.00 90.56 87 LEU A O 1
ATOM 724 N N . ALA A 1 88 ? 15.366 -4.793 -15.609 1.00 88.44 88 ALA A N 1
ATOM 725 C CA . ALA A 1 88 ? 16.728 -4.406 -15.236 1.00 88.44 88 ALA A CA 1
ATOM 726 C C . ALA A 1 88 ? 17.778 -4.792 -16.287 1.00 88.44 88 ALA A C 1
ATOM 728 O O . ALA A 1 88 ? 18.747 -4.065 -16.475 1.00 88.44 88 ALA A O 1
ATOM 729 N N . ALA A 1 89 ? 17.639 -5.947 -16.943 1.00 87.56 89 ALA A N 1
ATOM 730 C CA . ALA A 1 89 ? 18.520 -6.358 -18.035 1.00 87.56 89 ALA A CA 1
ATOM 731 C C . ALA A 1 89 ? 18.396 -5.402 -19.226 1.00 87.56 89 ALA A C 1
ATOM 733 O O . ALA A 1 89 ? 19.384 -4.799 -19.618 1.00 87.56 89 ALA A O 1
ATOM 734 N N . ARG A 1 90 ? 17.171 -5.159 -19.699 1.00 90.56 90 ARG A N 1
ATOM 735 C CA . ARG A 1 90 ? 16.913 -4.272 -20.842 1.00 90.56 90 ARG A CA 1
ATOM 736 C C . ARG A 1 90 ? 17.356 -2.830 -20.600 1.00 90.56 90 ARG A C 1
ATOM 738 O O . ARG A 1 90 ? 17.903 -2.207 -21.500 1.00 90.56 90 ARG A O 1
ATOM 745 N N . LEU A 1 91 ? 17.150 -2.315 -19.388 1.00 89.62 91 LEU A N 1
ATOM 746 C CA . LEU A 1 91 ? 17.633 -0.986 -19.010 1.00 89.62 91 LEU A CA 1
ATOM 747 C C . LEU A 1 91 ? 19.169 -0.930 -18.954 1.00 89.62 91 LEU A C 1
ATOM 749 O O . LEU A 1 91 ? 19.750 0.069 -19.362 1.00 89.62 91 LEU A O 1
ATOM 753 N N . ARG A 1 92 ? 19.841 -2.001 -18.501 1.00 86.62 92 ARG A N 1
ATOM 754 C CA . ARG A 1 92 ? 21.314 -2.101 -18.558 1.00 86.62 92 ARG A CA 1
ATOM 755 C C . ARG A 1 92 ? 21.843 -2.163 -19.986 1.00 86.62 92 ARG A C 1
ATOM 757 O O . ARG A 1 92 ? 22.914 -1.627 -20.240 1.00 86.62 92 ARG A O 1
ATOM 764 N N . ASP A 1 93 ? 21.082 -2.758 -20.897 1.00 88.50 93 ASP A N 1
ATOM 765 C CA . ASP A 1 93 ? 21.400 -2.794 -22.328 1.00 88.50 93 ASP A CA 1
ATOM 766 C C . ASP A 1 93 ? 21.172 -1.427 -23.016 1.00 88.50 93 ASP A C 1
ATOM 768 O O . ASP A 1 93 ? 21.337 -1.307 -24.228 1.00 88.50 93 ASP A O 1
ATOM 772 N N . GLY A 1 94 ? 20.788 -0.387 -22.261 1.00 88.19 94 GLY A N 1
ATOM 773 C CA . GLY A 1 94 ? 20.596 0.977 -22.758 1.00 88.19 94 GLY A CA 1
ATOM 774 C C . GLY A 1 94 ? 19.248 1.216 -23.438 1.00 88.19 94 GLY A C 1
ATOM 775 O O . GLY A 1 94 ? 19.055 2.260 -24.060 1.00 88.19 94 GLY A O 1
ATOM 776 N N . LEU A 1 95 ? 18.303 0.273 -23.339 1.00 90.88 95 LEU A N 1
ATOM 777 C CA . LEU A 1 95 ? 16.974 0.458 -23.916 1.00 90.88 95 LEU A CA 1
ATOM 778 C C . LEU A 1 95 ? 16.182 1.505 -23.117 1.00 90.88 95 LEU A C 1
ATOM 780 O O . LEU A 1 95 ? 16.175 1.452 -21.884 1.00 90.88 95 LEU A O 1
ATOM 784 N N . PRO A 1 96 ? 15.452 2.414 -23.788 1.00 90.94 96 PRO A N 1
ATOM 785 C CA . PRO A 1 96 ? 14.580 3.362 -23.106 1.00 90.94 96 PRO A CA 1
ATOM 786 C C . PRO A 1 96 ? 13.446 2.627 -22.382 1.00 90.94 96 PRO A C 1
ATOM 788 O O . PRO A 1 96 ? 13.015 1.551 -22.809 1.00 90.94 96 PRO A O 1
ATOM 791 N N . LEU A 1 97 ? 12.925 3.224 -21.305 1.00 88.50 97 LEU A N 1
ATOM 792 C CA . LEU A 1 97 ? 11.906 2.609 -20.445 1.00 88.50 97 LEU A CA 1
ATOM 793 C C . LEU A 1 97 ? 10.661 2.153 -21.226 1.00 88.50 97 LEU A C 1
ATOM 795 O O . LEU A 1 97 ? 10.152 1.063 -20.972 1.00 88.50 97 LEU A O 1
ATOM 799 N N . SER A 1 98 ? 10.230 2.923 -22.227 1.00 89.12 98 SER A N 1
ATOM 800 C CA . SER A 1 98 ? 9.101 2.601 -23.118 1.00 89.12 98 SER A CA 1
ATOM 801 C C . SER A 1 98 ? 9.288 1.309 -23.926 1.00 89.12 98 SER A C 1
ATOM 803 O O . SER A 1 98 ? 8.322 0.627 -24.261 1.00 89.12 98 SER A O 1
ATOM 805 N N . ILE A 1 99 ? 10.532 0.932 -24.228 1.00 91.44 99 ILE A N 1
ATOM 806 C CA . ILE A 1 99 ? 10.861 -0.326 -24.913 1.00 91.44 99 ILE A CA 1
ATOM 807 C C . ILE A 1 99 ? 11.167 -1.418 -23.884 1.00 91.44 99 ILE A C 1
ATOM 809 O O . ILE A 1 99 ? 10.736 -2.563 -24.037 1.00 91.44 99 ILE A O 1
ATOM 813 N N . ALA A 1 100 ? 11.884 -1.072 -22.813 1.00 91.19 100 ALA A N 1
ATOM 814 C CA . ALA A 1 100 ? 12.308 -2.013 -21.785 1.00 91.19 100 ALA A CA 1
ATOM 815 C C . ALA A 1 100 ? 11.123 -2.657 -21.038 1.00 91.19 100 ALA A C 1
ATOM 817 O O . ALA A 1 100 ? 11.185 -3.834 -20.664 1.00 91.19 100 ALA A O 1
ATOM 818 N N . SER A 1 101 ? 10.036 -1.902 -20.877 1.00 91.94 101 SER A N 1
ATOM 819 C CA . SER A 1 101 ? 8.783 -2.296 -20.224 1.00 91.94 101 SER A CA 1
ATOM 820 C C . SER A 1 101 ? 7.899 -3.243 -21.045 1.00 91.94 101 SER A C 1
ATOM 822 O O . SER A 1 101 ? 6.985 -3.850 -20.487 1.00 91.94 101 SER A O 1
ATOM 824 N N . ARG A 1 102 ? 8.183 -3.445 -22.341 1.00 93.00 102 ARG A N 1
ATOM 825 C CA . ARG A 1 102 ? 7.321 -4.249 -23.223 1.00 93.00 102 ARG A CA 1
ATOM 826 C C . ARG A 1 102 ? 7.214 -5.714 -22.800 1.00 93.00 102 ARG A C 1
ATOM 828 O O . ARG A 1 102 ? 8.224 -6.401 -22.608 1.00 93.00 102 ARG A O 1
ATOM 835 N N . GLY A 1 103 ? 5.998 -6.229 -22.711 1.00 92.12 103 GLY A N 1
ATOM 836 C CA . GLY A 1 103 ? 5.670 -7.573 -22.245 1.00 92.12 103 GLY A CA 1
ATOM 837 C C . GLY A 1 103 ? 5.905 -7.797 -20.747 1.00 92.12 103 GLY A C 1
ATOM 838 O O . GLY A 1 103 ? 5.961 -8.950 -20.320 1.00 92.12 103 GLY A O 1
ATOM 839 N N . ILE A 1 104 ? 6.085 -6.732 -19.956 1.00 93.81 104 ILE A N 1
ATOM 840 C CA . ILE A 1 104 ? 6.165 -6.796 -18.492 1.00 93.81 104 ILE A CA 1
ATOM 841 C C . ILE A 1 104 ? 4.838 -6.302 -17.938 1.00 93.81 104 ILE A C 1
ATOM 843 O O . ILE A 1 104 ? 4.476 -5.149 -18.142 1.00 93.81 104 ILE A O 1
ATOM 847 N N . ARG A 1 105 ? 4.117 -7.171 -17.233 1.00 96.31 105 ARG A N 1
ATOM 848 C CA . ARG A 1 105 ? 2.813 -6.840 -16.656 1.00 96.31 105 ARG A CA 1
ATOM 849 C C . ARG A 1 105 ? 2.910 -6.479 -15.186 1.00 96.31 105 ARG A C 1
ATOM 851 O O . ARG A 1 105 ? 3.800 -6.961 -14.473 1.00 96.31 105 ARG A O 1
ATOM 858 N N . VAL A 1 106 ? 1.959 -5.666 -14.748 1.00 96.50 106 VAL A N 1
ATOM 859 C CA . VAL A 1 106 ? 1.692 -5.416 -13.335 1.00 96.50 106 VAL A CA 1
ATOM 860 C C . VAL A 1 106 ? 0.840 -6.558 -12.784 1.00 96.50 106 VAL A C 1
ATOM 862 O O . VAL A 1 106 ? -0.087 -7.042 -13.433 1.00 96.50 106 VAL A O 1
ATOM 865 N N . ALA A 1 107 ? 1.171 -7.006 -11.583 1.00 95.88 107 ALA A N 1
ATOM 866 C CA . ALA A 1 107 ? 0.439 -8.010 -10.836 1.00 95.88 107 ALA A CA 1
ATOM 867 C C . ALA A 1 107 ? 0.069 -7.474 -9.456 1.00 95.88 107 ALA A C 1
ATOM 869 O O . ALA A 1 107 ? 0.765 -6.623 -8.892 1.00 95.88 107 ALA A O 1
ATOM 870 N N . ALA A 1 108 ? -1.007 -8.028 -8.906 1.00 96.50 108 ALA A N 1
ATOM 871 C CA . ALA A 1 108 ? -1.406 -7.805 -7.533 1.00 96.50 108 ALA A CA 1
ATOM 872 C C . ALA A 1 108 ? -1.324 -9.105 -6.723 1.00 96.50 108 ALA A C 1
ATOM 874 O O . ALA A 1 108 ? -1.417 -10.217 -7.239 1.00 96.50 108 ALA A O 1
ATOM 875 N N . SER A 1 109 ? -1.123 -8.975 -5.416 1.00 95.25 109 SER A N 1
ATOM 876 C CA . SER A 1 109 ? -1.181 -10.088 -4.471 1.00 95.25 109 SER A CA 1
ATOM 877 C C . SER A 1 109 ? -1.695 -9.613 -3.118 1.00 95.25 109 SER A C 1
ATOM 879 O O . SER A 1 109 ? -1.494 -8.457 -2.733 1.00 95.25 109 SER A O 1
ATOM 881 N N . LYS A 1 110 ? -2.368 -10.498 -2.377 1.00 93.25 110 LYS A N 1
ATOM 882 C CA . LYS A 1 110 ? -2.703 -10.238 -0.973 1.00 93.25 110 LYS A CA 1
ATOM 883 C C . LYS A 1 110 ? -1.432 -10.372 -0.136 1.00 93.25 110 LYS A C 1
ATOM 885 O O . LYS A 1 110 ? -0.801 -11.425 -0.129 1.00 93.25 110 LYS A O 1
ATOM 890 N N . THR A 1 111 ? -1.063 -9.307 0.567 1.00 93.31 111 THR A N 1
ATOM 891 C CA . THR A 1 111 ? 0.116 -9.281 1.440 1.00 93.31 111 THR A CA 1
ATOM 892 C C . THR A 1 111 ? -0.288 -9.504 2.894 1.00 93.31 111 THR A C 1
ATOM 894 O O . THR A 1 111 ? -1.442 -9.290 3.291 1.00 93.31 111 THR A O 1
ATOM 897 N N . ARG A 1 112 ? 0.678 -9.912 3.726 1.00 91.81 112 ARG A N 1
ATOM 898 C CA . ARG A 1 112 ? 0.464 -10.015 5.174 1.00 91.81 112 ARG A CA 1
ATOM 899 C C . ARG A 1 112 ? 0.082 -8.656 5.790 1.00 91.81 112 ARG A C 1
ATOM 901 O O . ARG A 1 112 ? -0.926 -8.643 6.491 1.00 91.81 112 ARG A O 1
ATOM 908 N N . PRO A 1 113 ? 0.765 -7.528 5.489 1.00 91.25 113 PRO A N 1
ATOM 909 C CA . PRO A 1 113 ? 0.338 -6.212 5.966 1.00 91.25 113 PRO A CA 1
ATOM 910 C C . PRO A 1 113 ? -1.092 -5.840 5.560 1.00 91.25 113 PRO A C 1
ATOM 912 O O . PRO A 1 113 ? -1.871 -5.440 6.417 1.00 91.25 113 PRO A O 1
ATOM 915 N N . ALA A 1 114 ? -1.487 -6.046 4.297 1.00 90.94 114 ALA A N 1
ATOM 916 C CA . ALA A 1 114 ? -2.856 -5.759 3.860 1.00 90.94 114 ALA A CA 1
ATOM 917 C C . ALA A 1 114 ? -3.899 -6.586 4.637 1.00 90.94 114 ALA A C 1
ATOM 919 O O . ALA A 1 114 ? -4.950 -6.071 5.007 1.00 90.94 114 ALA A O 1
ATOM 920 N N . SER A 1 115 ? -3.581 -7.847 4.941 1.00 91.19 115 SER A N 1
ATOM 921 C CA . SER A 1 115 ? -4.440 -8.718 5.757 1.00 91.19 115 SER A CA 1
ATOM 922 C C . SER A 1 115 ? -4.532 -8.247 7.213 1.00 91.19 115 SER A C 1
ATOM 924 O O . SER A 1 115 ? -5.587 -8.341 7.828 1.00 91.19 115 SER A O 1
ATOM 926 N N . GLN A 1 116 ? -3.440 -7.719 7.774 1.00 92.12 116 GLN A N 1
ATOM 927 C CA . GLN A 1 116 ? -3.435 -7.156 9.127 1.00 92.12 116 GLN A CA 1
ATOM 928 C C . GLN A 1 116 ? -4.247 -5.858 9.208 1.00 92.12 116 GLN A C 1
ATOM 930 O O . GLN A 1 116 ? -4.963 -5.654 10.181 1.00 92.12 116 GLN A O 1
ATOM 935 N N . ILE A 1 117 ? -4.183 -5.009 8.179 1.00 92.75 117 ILE A N 1
ATOM 936 C CA . ILE A 1 117 ? -4.996 -3.786 8.087 1.00 92.75 117 ILE A CA 1
ATOM 937 C C . ILE A 1 117 ? -6.484 -4.135 7.960 1.00 92.75 117 ILE A C 1
ATOM 939 O O . ILE A 1 117 ? -7.321 -3.487 8.582 1.00 92.75 117 ILE A O 1
ATOM 943 N N . GLU A 1 118 ? -6.816 -5.187 7.209 1.00 92.50 118 GLU A N 1
ATOM 944 C CA . GLU A 1 118 ? -8.177 -5.726 7.122 1.00 92.50 118 GLU A CA 1
ATOM 945 C C . GLU A 1 118 ? -8.706 -6.166 8.495 1.00 92.50 118 GLU A C 1
ATOM 947 O O . GLU A 1 118 ? -9.780 -5.728 8.904 1.00 92.50 118 GLU A O 1
ATOM 952 N N . ALA A 1 119 ? -7.911 -6.927 9.253 1.00 91.06 119 ALA A N 1
ATOM 953 C CA . ALA A 1 119 ? -8.269 -7.331 10.612 1.00 91.06 119 ALA A CA 1
ATOM 954 C C . ALA A 1 119 ? -8.419 -6.135 11.573 1.00 91.06 119 ALA A C 1
ATOM 956 O O . ALA A 1 119 ? -9.337 -6.116 12.390 1.00 91.06 119 ALA A O 1
ATOM 957 N N . LEU A 1 120 ? -7.555 -5.117 11.464 1.00 90.44 120 LEU A N 1
ATOM 958 C CA . LEU A 1 120 ? -7.657 -3.887 12.261 1.00 90.44 120 LEU A CA 1
ATOM 959 C C . LEU A 1 120 ? -8.946 -3.116 11.966 1.00 90.44 120 LEU A C 1
ATOM 961 O O . LEU A 1 120 ? -9.608 -2.662 12.897 1.00 90.44 120 LEU A O 1
ATOM 965 N N . ARG A 1 121 ? -9.316 -2.986 10.686 1.00 94.38 121 ARG A N 1
ATOM 966 C CA . ARG A 1 121 ? -10.588 -2.378 10.278 1.00 94.38 121 ARG A CA 1
ATOM 967 C C . ARG A 1 121 ? -11.764 -3.119 10.907 1.00 94.38 121 ARG A C 1
ATOM 969 O O . ARG A 1 121 ? -12.656 -2.480 11.456 1.00 94.38 121 ARG A O 1
ATOM 976 N N . ASP A 1 122 ? -11.778 -4.446 10.800 1.00 90.56 122 ASP A N 1
ATOM 977 C CA . ASP A 1 122 ? -12.895 -5.258 11.284 1.00 90.56 122 ASP A CA 1
ATOM 978 C C . ASP A 1 122 ? -13.027 -5.179 12.811 1.00 90.56 122 ASP A C 1
ATOM 980 O O . ASP A 1 122 ? -14.120 -4.910 13.302 1.00 90.56 122 ASP A O 1
ATOM 984 N N . ALA A 1 123 ? -11.915 -5.253 13.549 1.00 88.81 123 ALA A N 1
ATOM 985 C CA . ALA A 1 123 ? -11.911 -5.062 15.000 1.00 88.81 123 ALA A CA 1
ATOM 986 C C . ALA A 1 123 ? -12.373 -3.651 15.416 1.00 88.81 123 ALA A C 1
ATOM 988 O O . ALA A 1 123 ? -13.122 -3.491 16.379 1.00 88.81 123 ALA A O 1
ATOM 989 N N . ALA A 1 124 ? -11.956 -2.612 14.684 1.00 89.38 124 ALA A N 1
ATOM 990 C CA . ALA A 1 124 ? -12.395 -1.243 14.944 1.00 89.38 124 ALA A CA 1
ATOM 991 C C . ALA A 1 124 ? -13.899 -1.058 14.677 1.00 89.38 124 ALA A C 1
ATOM 993 O O . ALA A 1 124 ? -14.577 -0.375 15.444 1.00 89.38 124 ALA A O 1
ATOM 994 N N . ARG A 1 125 ? -14.435 -1.702 13.631 1.00 92.31 125 ARG A N 1
ATOM 995 C CA . ARG A 1 125 ? -15.876 -1.719 13.343 1.00 92.31 125 ARG A CA 1
ATOM 996 C C . ARG A 1 125 ? -16.660 -2.394 14.465 1.00 92.31 125 ARG A C 1
ATOM 998 O O . ARG A 1 125 ? -17.603 -1.798 14.971 1.00 92.31 125 ARG A O 1
ATOM 1005 N N . GLU A 1 126 ? -16.250 -3.593 14.872 1.00 87.56 126 GLU A N 1
ATOM 1006 C CA . GLU A 1 126 ? -16.898 -4.341 15.960 1.00 87.56 126 GLU A CA 1
ATOM 1007 C C . GLU A 1 126 ? -16.905 -3.535 17.267 1.00 87.56 126 GLU A C 1
ATOM 1009 O O . GLU A 1 126 ? -17.910 -3.489 17.981 1.00 87.56 126 GLU A O 1
ATOM 1014 N N . LEU A 1 127 ? -15.808 -2.828 17.558 1.00 86.00 127 LEU A N 1
ATOM 1015 C CA . LEU A 1 127 ? -15.732 -1.941 18.712 1.00 86.00 127 LEU A CA 1
ATOM 1016 C C . LEU A 1 127 ? -16.730 -0.777 18.603 1.00 86.00 127 LEU A C 1
ATOM 1018 O O . LEU A 1 127 ? -17.460 -0.529 19.561 1.00 86.00 127 LEU A O 1
ATOM 1022 N N . LEU A 1 128 ? -16.819 -0.094 17.457 1.00 88.69 128 LEU A N 1
ATOM 1023 C CA . LEU A 1 128 ? -17.801 0.981 17.245 1.00 88.69 128 LEU A CA 1
ATOM 1024 C C . LEU A 1 128 ? -19.243 0.488 17.418 1.00 88.69 128 LEU A C 1
ATOM 1026 O O . LEU A 1 128 ? -20.023 1.124 18.135 1.00 88.69 128 LEU A O 1
ATOM 1030 N N . GLU A 1 129 ? -19.566 -0.672 16.842 1.00 89.94 129 GLU A N 1
ATOM 1031 C CA . GLU A 1 129 ? -20.878 -1.312 16.963 1.00 89.94 129 GLU A CA 1
ATOM 1032 C C . GLU A 1 129 ? -21.205 -1.632 18.429 1.00 89.94 129 GLU A C 1
ATOM 1034 O O . GLU A 1 129 ? -22.280 -1.273 18.914 1.00 89.94 129 GLU A O 1
ATOM 1039 N N . SER A 1 130 ? -20.252 -2.199 19.183 1.00 85.44 130 SER A N 1
ATOM 1040 C CA . SER A 1 130 ? -20.421 -2.479 20.619 1.00 85.44 130 SER A CA 1
ATOM 1041 C C . SER A 1 130 ? -20.643 -1.212 21.459 1.00 85.44 130 SER A C 1
ATOM 1043 O O . SER A 1 130 ? -21.327 -1.234 22.484 1.00 85.44 130 SER A O 1
ATOM 1045 N N . LEU A 1 131 ? -20.104 -0.077 21.002 1.00 85.75 131 LEU A N 1
ATOM 1046 C CA . LEU A 1 131 ? -20.273 1.234 21.623 1.00 85.75 131 LEU A CA 1
ATOM 1047 C C . LEU A 1 131 ? -21.573 1.933 21.188 1.00 85.75 131 LEU A C 1
ATOM 1049 O O . LEU A 1 131 ? -21.846 3.040 21.673 1.00 85.75 131 LEU A O 1
ATOM 1053 N N . GLY A 1 132 ? -22.380 1.305 20.325 1.00 87.19 132 GLY A N 1
ATOM 1054 C CA . GLY A 1 132 ? -23.635 1.837 19.790 1.00 87.19 132 GLY A CA 1
ATOM 1055 C C . GLY A 1 132 ? -23.428 2.965 18.779 1.00 87.19 132 GLY A C 1
ATOM 1056 O O . GLY A 1 132 ? -24.239 3.884 18.716 1.00 87.19 132 GLY A O 1
ATOM 1057 N N . THR A 1 133 ? -22.300 2.957 18.064 1.00 84.31 133 THR A N 1
ATOM 1058 C CA . THR A 1 133 ? -21.929 3.980 17.078 1.00 84.31 133 THR A CA 1
ATOM 1059 C C . THR A 1 133 ? -21.749 3.321 15.716 1.00 84.31 133 THR A C 1
ATOM 1061 O O . THR A 1 133 ? -21.182 2.238 15.618 1.00 84.31 133 THR A O 1
ATOM 1064 N N . ASN A 1 134 ? -22.215 3.974 14.655 1.00 80.50 134 ASN A N 1
ATOM 1065 C CA . ASN A 1 134 ? -21.989 3.477 13.302 1.00 80.50 134 ASN A CA 1
ATOM 1066 C C . ASN A 1 134 ? -20.536 3.704 12.876 1.00 80.50 134 ASN A C 1
ATOM 1068 O O . ASN A 1 134 ? -19.869 4.632 13.342 1.00 80.50 134 ASN A O 1
ATOM 1072 N N . ALA A 1 135 ? -20.067 2.862 11.959 1.00 77.25 135 ALA A N 1
ATOM 1073 C CA . ALA A 1 135 ? -18.767 3.030 11.338 1.00 77.25 135 ALA A CA 1
ATOM 1074 C C . ALA A 1 135 ? -18.675 4.396 10.633 1.00 77.25 135 ALA A C 1
ATOM 1076 O O . ALA A 1 135 ? -19.592 4.794 9.914 1.00 77.25 135 ALA A O 1
ATOM 1077 N N . SER A 1 136 ? -17.586 5.129 10.872 1.00 78.19 136 SER A N 1
ATOM 1078 C CA . SER A 1 136 ? -17.318 6.405 10.197 1.00 78.19 136 SER A CA 1
ATOM 1079 C C . SER A 1 136 ? -17.025 6.191 8.714 1.00 78.19 136 SER A C 1
ATOM 1081 O O . SER A 1 136 ? -16.575 5.117 8.331 1.00 78.19 136 SER A O 1
ATOM 1083 N N . GLU A 1 137 ? -17.227 7.208 7.878 1.00 84.56 137 GLU A N 1
ATOM 1084 C CA . GLU A 1 137 ? -16.848 7.105 6.466 1.00 84.56 137 GLU A CA 1
ATOM 1085 C C . GLU A 1 137 ? -15.337 6.839 6.313 1.00 84.56 137 GLU A C 1
ATOM 1087 O O . GLU A 1 137 ? -14.538 7.356 7.108 1.00 84.56 137 GLU A O 1
ATOM 1092 N N . PRO A 1 138 ? -14.927 6.024 5.323 1.00 87.69 138 PRO A N 1
ATOM 1093 C CA . PRO A 1 138 ? -13.524 5.847 4.961 1.00 87.69 138 PRO A CA 1
ATOM 1094 C C . PRO A 1 138 ? -12.845 7.185 4.656 1.00 87.69 138 PRO A C 1
ATOM 1096 O O . PRO A 1 138 ? -13.470 8.120 4.164 1.00 87.69 138 PRO A O 1
ATOM 1099 N N . GLN A 1 139 ? -11.541 7.285 4.919 1.00 89.94 139 GLN A N 1
ATOM 1100 C CA . GLN A 1 139 ? -10.785 8.460 4.491 1.00 89.94 139 GLN A CA 1
ATOM 1101 C C . GLN A 1 139 ? -10.697 8.492 2.965 1.00 89.94 139 GLN A C 1
ATOM 1103 O O . GLN A 1 139 ? -10.261 7.514 2.355 1.00 89.94 139 GLN A O 1
ATOM 1108 N N . GLU A 1 140 ? -11.025 9.632 2.361 1.00 90.00 140 GLU A N 1
ATOM 1109 C CA . GLU A 1 140 ? -10.712 9.867 0.956 1.00 90.00 140 GLU A CA 1
ATOM 1110 C C . GLU A 1 140 ? -9.196 9.928 0.756 1.00 90.00 140 GLU A C 1
ATOM 1112 O O . GLU A 1 140 ? -8.481 10.677 1.425 1.00 90.00 140 GLU A O 1
ATOM 1117 N N . VAL A 1 141 ? -8.708 9.112 -0.173 1.00 91.00 141 VAL A N 1
ATOM 1118 C CA . VAL A 1 141 ? -7.288 9.018 -0.513 1.00 91.00 141 VAL A CA 1
ATOM 1119 C C . VAL A 1 141 ? -7.114 9.384 -1.975 1.00 91.00 141 VAL A C 1
ATOM 1121 O O . VAL A 1 141 ? -7.724 8.745 -2.845 1.00 91.00 141 VAL A O 1
ATOM 1124 N N . ASP A 1 142 ? -6.257 10.371 -2.224 1.00 89.31 142 ASP A N 1
ATOM 1125 C CA . ASP A 1 142 ? -5.744 10.676 -3.552 1.00 89.31 142 ASP A CA 1
ATOM 1126 C C . ASP A 1 142 ? -4.646 9.671 -3.914 1.00 89.31 142 ASP A C 1
ATOM 1128 O O . ASP A 1 142 ? -3.581 9.637 -3.300 1.00 89.31 142 ASP A O 1
ATOM 1132 N N . THR A 1 143 ? -4.923 8.812 -4.894 1.00 87.19 143 THR A N 1
ATOM 1133 C CA . THR A 1 143 ? -3.967 7.804 -5.366 1.00 87.19 143 THR A CA 1
ATOM 1134 C C . THR A 1 143 ? -2.963 8.353 -6.378 1.00 87.19 143 THR A C 1
ATOM 1136 O O . THR A 1 143 ? -2.091 7.600 -6.804 1.00 87.19 143 THR A O 1
ATOM 1139 N N . ASN A 1 144 ? -3.082 9.627 -6.769 1.00 87.38 144 ASN A N 1
ATOM 1140 C CA . ASN A 1 144 ? -2.127 10.279 -7.663 1.00 87.38 144 ASN A CA 1
ATOM 1141 C C . ASN A 1 144 ? -0.857 10.724 -6.930 1.00 87.38 144 ASN A C 1
ATOM 1143 O O . ASN A 1 144 ? 0.162 10.903 -7.576 1.00 87.38 144 ASN A O 1
ATOM 1147 N N . ASP A 1 145 ? -0.866 10.863 -5.602 1.00 92.12 145 ASP A N 1
ATOM 1148 C CA . ASP A 1 145 ? 0.367 11.068 -4.833 1.00 92.12 145 ASP A CA 1
ATOM 1149 C C . ASP A 1 145 ? 1.055 9.716 -4.573 1.00 92.12 145 ASP A C 1
ATOM 1151 O O . ASP A 1 145 ? 0.548 8.938 -3.765 1.00 92.12 145 ASP A O 1
ATOM 1155 N N . PRO A 1 146 ? 2.234 9.412 -5.147 1.00 92.69 146 PRO A N 1
ATOM 1156 C CA . PRO A 1 146 ? 2.916 8.134 -4.923 1.00 92.69 146 PRO A CA 1
ATOM 1157 C C . PRO A 1 146 ? 3.227 7.834 -3.446 1.00 92.69 146 PRO A C 1
ATOM 1159 O O . PRO A 1 146 ? 3.430 6.669 -3.082 1.00 92.69 146 PRO A O 1
ATOM 1162 N N . MET A 1 147 ? 3.231 8.851 -2.578 1.00 94.00 147 MET A N 1
ATOM 1163 C CA . MET A 1 147 ? 3.448 8.727 -1.136 1.00 94.00 147 MET A CA 1
ATOM 1164 C C . MET A 1 147 ? 2.178 8.443 -0.323 1.00 94.00 147 MET A C 1
ATOM 1166 O O . MET A 1 147 ? 2.297 8.206 0.884 1.00 94.00 147 MET A O 1
ATOM 1170 N N . TRP A 1 148 ? 0.996 8.356 -0.951 1.00 94.44 148 TRP A N 1
ATOM 1171 C CA . TRP A 1 148 ? -0.276 8.107 -0.259 1.00 94.44 148 TRP A CA 1
ATOM 1172 C C . TRP A 1 148 ? -0.211 6.872 0.653 1.00 94.44 148 TRP A C 1
ATOM 1174 O O . TRP A 1 148 ? -0.638 6.919 1.807 1.00 94.44 148 TRP A O 1
ATOM 1184 N N . ALA A 1 149 ? 0.362 5.761 0.173 1.00 92.88 149 ALA A N 1
ATOM 1185 C CA . ALA A 1 149 ? 0.376 4.503 0.916 1.00 92.88 149 ALA A CA 1
ATOM 1186 C C . ALA A 1 149 ? 1.338 4.535 2.118 1.00 92.88 149 ALA A C 1
ATOM 1188 O O . ALA A 1 149 ? 0.903 4.189 3.220 1.00 92.88 149 ALA A O 1
ATOM 1189 N N . PRO A 1 150 ? 2.615 4.950 1.971 1.00 93.44 150 PRO A N 1
ATOM 1190 C CA . PRO A 1 150 ? 3.490 5.186 3.118 1.00 93.44 150 PRO A CA 1
ATOM 1191 C C . PRO A 1 150 ? 2.883 6.126 4.161 1.00 93.44 150 PRO A C 1
ATOM 1193 O O . PRO A 1 150 ? 2.967 5.850 5.359 1.00 93.44 150 PRO A O 1
ATOM 1196 N N . GLU A 1 151 ? 2.252 7.207 3.710 1.00 93.69 151 GLU A N 1
ATOM 1197 C CA . GLU A 1 151 ? 1.701 8.237 4.581 1.00 93.69 151 GLU A CA 1
ATOM 1198 C C . GLU A 1 151 ? 0.468 7.743 5.350 1.00 93.69 151 GLU A C 1
ATOM 1200 O O . GLU A 1 151 ? 0.404 7.910 6.569 1.00 93.69 151 GLU A O 1
ATOM 1205 N N . LEU A 1 152 ? -0.454 7.018 4.705 1.00 92.69 152 LEU A N 1
ATOM 1206 C CA . LEU A 1 152 ? -1.580 6.390 5.406 1.00 92.69 152 LEU A CA 1
ATOM 1207 C C . LEU A 1 152 ? -1.123 5.344 6.426 1.00 92.69 152 LEU A C 1
ATOM 1209 O O . LEU A 1 152 ? -1.670 5.278 7.526 1.00 92.69 152 LEU A O 1
ATOM 1213 N N . ILE A 1 153 ? -0.111 4.535 6.099 1.00 92.38 153 ILE A N 1
ATOM 1214 C CA . ILE A 1 153 ? 0.441 3.567 7.057 1.00 92.38 153 ILE A CA 1
ATOM 1215 C C . ILE A 1 153 ? 1.086 4.287 8.240 1.00 92.38 153 ILE A C 1
ATOM 1217 O O . ILE A 1 153 ? 0.899 3.865 9.381 1.00 92.38 153 ILE A O 1
ATOM 1221 N N . ARG A 1 154 ? 1.805 5.389 7.998 1.00 90.81 154 ARG A N 1
ATOM 1222 C CA . ARG A 1 154 ? 2.361 6.227 9.064 1.00 90.81 154 ARG A CA 1
ATOM 1223 C C . ARG A 1 154 ? 1.253 6.756 9.974 1.00 90.81 154 ARG A C 1
ATOM 1225 O O . ARG A 1 154 ? 1.364 6.605 11.186 1.00 90.81 154 ARG A O 1
ATOM 1232 N N . GLN A 1 155 ? 0.185 7.314 9.404 1.00 91.62 155 GLN A N 1
ATOM 1233 C CA . GLN A 1 155 ? -0.964 7.821 10.160 1.00 91.62 155 GLN A CA 1
ATOM 1234 C C . GLN A 1 155 ? -1.655 6.714 10.965 1.00 91.62 155 GLN A C 1
ATOM 1236 O O . GLN A 1 155 ? -1.943 6.911 12.143 1.00 91.62 155 GLN A O 1
ATOM 1241 N N . LEU A 1 156 ? -1.856 5.535 10.369 1.00 90.38 156 LEU A N 1
ATOM 1242 C CA . LEU A 1 156 ? -2.452 4.381 11.044 1.00 90.38 156 LEU A CA 1
ATOM 1243 C C . LEU A 1 156 ? -1.597 3.915 12.228 1.00 90.38 156 LEU A C 1
ATOM 1245 O O . LEU A 1 156 ? -2.115 3.715 13.322 1.00 90.38 156 LEU A O 1
ATOM 1249 N N . LEU A 1 157 ? -0.283 3.779 12.035 1.00 87.44 157 LEU A N 1
ATOM 1250 C CA . LEU A 1 157 ? 0.638 3.401 13.109 1.00 87.44 157 LEU A CA 1
ATOM 1251 C C . LEU A 1 157 ? 0.691 4.462 14.211 1.00 87.44 157 LEU A C 1
ATOM 1253 O O . LEU A 1 157 ? 0.696 4.104 15.386 1.00 87.44 157 LEU A O 1
ATOM 1257 N N . SER A 1 158 ? 0.691 5.749 13.856 1.00 86.56 158 SER A N 1
ATOM 1258 C CA . SER A 1 158 ? 0.599 6.843 14.827 1.00 86.56 158 SER A CA 1
ATOM 1259 C C . SER A 1 158 ? -0.687 6.753 15.647 1.00 86.56 158 SER A C 1
ATOM 1261 O O . SER A 1 158 ? -0.607 6.761 16.870 1.00 86.56 158 SER A O 1
ATOM 1263 N N . ALA A 1 159 ? -1.842 6.548 15.007 1.00 85.19 159 ALA A N 1
ATOM 1264 C CA . ALA A 1 159 ? -3.121 6.401 15.700 1.00 85.19 159 ALA A CA 1
ATOM 1265 C C . ALA A 1 159 ? -3.133 5.207 16.672 1.00 85.19 159 ALA A C 1
ATOM 1267 O O . ALA A 1 159 ? -3.643 5.324 17.784 1.00 85.19 159 ALA A O 1
ATOM 1268 N N . ILE A 1 160 ? -2.520 4.078 16.295 1.00 83.69 160 ILE A N 1
ATOM 1269 C CA . ILE A 1 160 ? -2.351 2.925 17.193 1.00 83.69 160 ILE A CA 1
ATOM 1270 C C . ILE A 1 160 ? -1.466 3.306 18.386 1.00 83.69 160 ILE A C 1
ATOM 1272 O O . ILE A 1 160 ? -1.820 3.043 19.531 1.00 83.69 160 ILE A O 1
ATOM 1276 N N . VAL A 1 161 ? -0.316 3.935 18.136 1.00 81.25 161 VAL A N 1
ATOM 1277 C CA . VAL A 1 161 ? 0.659 4.294 19.177 1.00 81.25 161 VAL A CA 1
ATOM 1278 C C . VAL A 1 161 ? 0.137 5.373 20.129 1.00 81.25 161 VAL A C 1
ATOM 1280 O O . VAL A 1 161 ? 0.523 5.384 21.299 1.00 81.25 161 VAL A O 1
ATOM 1283 N N . ASP A 1 162 ? -0.713 6.278 19.657 1.00 75.75 162 ASP A N 1
ATOM 1284 C CA . ASP A 1 162 ? -1.317 7.330 20.478 1.00 75.75 162 ASP A CA 1
ATOM 1285 C C . ASP A 1 162 ? -2.443 6.795 21.371 1.00 75.75 162 ASP A C 1
ATOM 1287 O O . ASP A 1 162 ? -2.683 7.334 22.450 1.00 75.75 162 ASP A O 1
ATOM 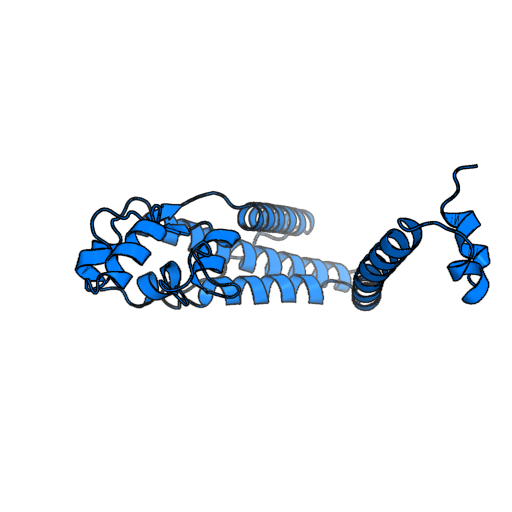1291 N N . ALA A 1 163 ? -3.080 5.693 20.976 1.00 69.69 163 ALA A N 1
ATOM 1292 C CA . ALA A 1 163 ? -4.115 5.046 21.774 1.00 69.69 163 ALA A CA 1
ATOM 1293 C C . ALA A 1 163 ? -3.581 4.109 22.860 1.00 69.69 163 ALA A C 1
ATOM 1295 O O . ALA A 1 163 ? -4.301 3.737 23.786 1.00 69.69 163 ALA A O 1
ATOM 1296 N N . ILE A 1 164 ? -2.313 3.720 22.752 1.00 66.50 164 ILE A N 1
ATOM 1297 C CA . ILE A 1 164 ? -1.605 2.945 23.763 1.00 66.50 164 ILE A CA 1
ATOM 1298 C C . ILE A 1 164 ? -1.417 3.851 24.995 1.00 66.50 164 ILE A C 1
ATOM 1300 O O . ILE A 1 164 ? -0.735 4.874 24.886 1.00 66.50 164 ILE A O 1
ATOM 1304 N N . PRO A 1 165 ? -1.963 3.498 26.181 1.00 58.00 165 PRO A N 1
ATOM 1305 C CA . PRO A 1 165 ? -1.761 4.270 27.406 1.00 58.00 165 PRO A CA 1
ATOM 1306 C C . PRO A 1 165 ? -0.284 4.656 27.620 1.00 58.00 165 PRO A C 1
ATOM 1308 O O . PRO A 1 165 ? 0.616 3.889 27.261 1.00 58.00 165 PRO A O 1
ATOM 1311 N N . PRO A 1 166 ? 0.027 5.796 28.260 1.00 54.19 166 PRO A N 1
ATOM 1312 C CA . PRO A 1 166 ? 1.409 6.253 28.448 1.00 54.19 166 PRO A CA 1
ATOM 1313 C C . PRO A 1 166 ? 2.296 5.240 29.197 1.00 54.19 166 PRO A C 1
ATOM 1315 O O . PRO A 1 166 ? 3.497 5.148 28.925 1.00 54.19 166 PRO A O 1
ATOM 1318 N N . TYR A 1 167 ? 1.708 4.409 30.067 1.00 47.62 167 TYR A N 1
ATOM 1319 C CA . TYR A 1 167 ? 2.395 3.272 30.692 1.00 47.62 167 TYR A CA 1
ATOM 1320 C C . TYR A 1 167 ? 2.842 2.227 29.672 1.00 47.62 167 TYR A C 1
ATOM 1322 O O . TYR A 1 167 ? 3.940 1.692 29.782 1.00 47.62 167 TYR A O 1
ATOM 1330 N N . SER A 1 168 ? 2.045 1.990 28.635 1.00 52.91 168 SER A N 1
ATOM 1331 C CA . SER A 1 168 ? 2.354 1.054 27.565 1.00 52.91 168 SER A CA 1
ATOM 1332 C C . SER A 1 168 ? 3.238 1.615 26.460 1.00 52.91 168 SER A C 1
ATOM 1334 O O . SER A 1 168 ? 3.855 0.817 25.782 1.00 52.91 168 SER A O 1
ATOM 1336 N N . ARG A 1 169 ? 3.435 2.934 26.306 1.00 49.59 169 ARG A N 1
ATOM 1337 C CA . ARG A 1 169 ? 4.513 3.443 25.429 1.00 49.59 169 ARG A CA 1
ATOM 1338 C C . ARG A 1 169 ? 5.887 3.159 26.051 1.00 49.59 169 ARG A C 1
ATOM 1340 O O . ARG A 1 169 ? 6.774 2.649 25.373 1.00 49.59 169 ARG A O 1
ATOM 1347 N N . LYS A 1 170 ? 6.033 3.378 27.367 1.00 46.72 170 LYS A N 1
ATOM 1348 C CA . LYS A 1 170 ? 7.201 2.909 28.135 1.00 46.72 170 LYS A CA 1
ATOM 1349 C C . LYS A 1 170 ? 7.277 1.384 28.172 1.00 46.72 170 LYS A C 1
ATOM 1351 O O . LYS A 1 170 ? 8.369 0.866 27.998 1.00 46.72 170 LYS A O 1
ATOM 1356 N N . ALA A 1 171 ? 6.156 0.672 28.331 1.00 49.44 171 ALA A N 1
ATOM 1357 C CA . ALA A 1 171 ? 6.146 -0.792 28.295 1.00 49.44 171 ALA A CA 1
ATOM 1358 C C . ALA A 1 171 ? 6.475 -1.351 26.907 1.00 49.44 171 ALA A C 1
ATOM 1360 O O . ALA A 1 171 ? 7.112 -2.383 26.838 1.00 49.44 171 ALA A O 1
ATOM 1361 N N . LEU A 1 172 ? 6.105 -0.684 25.811 1.00 52.84 172 LEU A N 1
ATOM 1362 C CA . LEU A 1 172 ? 6.424 -1.095 24.442 1.00 52.84 172 LEU A CA 1
ATOM 1363 C C . LEU A 1 172 ? 7.895 -0.824 24.131 1.00 52.84 172 LEU A C 1
ATOM 1365 O O . LEU A 1 172 ? 8.548 -1.682 23.554 1.00 52.84 172 LEU A O 1
ATOM 1369 N N . VAL A 1 173 ? 8.436 0.313 24.589 1.00 58.00 173 VAL A N 1
ATOM 1370 C CA . VAL A 1 173 ? 9.883 0.584 24.563 1.00 58.00 173 VAL A CA 1
ATOM 1371 C C . VAL A 1 173 ? 10.631 -0.442 25.415 1.00 58.00 173 VAL A C 1
ATOM 1373 O O . VAL A 1 173 ? 11.613 -1.006 24.945 1.00 58.00 173 VAL A O 1
ATOM 1376 N N . LEU A 1 174 ? 10.139 -0.750 26.618 1.00 50.19 174 LEU A N 1
ATOM 1377 C CA . LEU A 1 174 ? 10.673 -1.800 27.486 1.00 50.19 174 LEU A CA 1
ATOM 1378 C C . LEU A 1 174 ? 10.526 -3.184 26.861 1.00 50.19 174 LEU A C 1
ATOM 1380 O O . LEU A 1 174 ? 11.431 -3.975 27.027 1.00 50.19 174 LEU A O 1
ATOM 1384 N N . TYR A 1 175 ? 9.457 -3.481 26.123 1.00 52.00 175 TYR A N 1
ATOM 1385 C CA . TYR A 1 175 ? 9.237 -4.772 25.469 1.00 52.00 175 TYR A CA 1
ATOM 1386 C C . TYR A 1 175 ? 10.120 -4.920 24.230 1.00 52.00 175 TYR A C 1
ATOM 1388 O O . TYR A 1 175 ? 10.690 -5.980 24.002 1.00 52.00 175 TYR A O 1
ATOM 1396 N N . SER A 1 176 ? 10.308 -3.847 23.455 1.00 52.88 176 SER A N 1
ATOM 1397 C CA . SER A 1 176 ? 11.274 -3.820 22.355 1.00 52.88 176 SER A CA 1
ATOM 1398 C C . SER A 1 176 ? 12.710 -3.882 22.864 1.00 52.88 176 SER A C 1
ATOM 1400 O O . SER A 1 176 ? 13.527 -4.589 22.286 1.00 52.88 176 SER A O 1
ATOM 1402 N N . ALA A 1 177 ? 13.014 -3.197 23.970 1.00 55.16 177 ALA A N 1
ATOM 1403 C CA . ALA A 1 177 ? 14.307 -3.291 24.627 1.00 55.16 177 ALA A CA 1
ATOM 1404 C C . ALA A 1 177 ? 14.494 -4.696 25.195 1.00 55.16 177 ALA A C 1
ATOM 1406 O O . ALA A 1 177 ? 15.516 -5.300 24.935 1.00 55.16 177 ALA A O 1
ATOM 1407 N N . TRP A 1 178 ? 13.487 -5.259 25.863 1.00 50.38 178 TRP A N 1
ATOM 1408 C CA . TRP A 1 178 ? 13.499 -6.611 26.410 1.00 50.38 178 TRP A CA 1
ATOM 1409 C C . TRP A 1 178 ? 13.681 -7.656 25.324 1.00 50.38 178 TRP A C 1
ATOM 1411 O O . TRP A 1 178 ? 14.478 -8.555 25.519 1.00 50.38 178 TRP A O 1
ATOM 1421 N N . SER A 1 179 ? 13.018 -7.549 24.168 1.00 51.16 179 SER A N 1
ATOM 1422 C CA . SER A 1 179 ? 13.233 -8.516 23.089 1.00 51.16 179 SER A CA 1
ATOM 1423 C C . SER A 1 179 ? 14.643 -8.399 22.514 1.00 51.16 179 SER A C 1
ATOM 1425 O O . SER A 1 179 ? 15.271 -9.421 22.258 1.00 51.16 179 SER A O 1
ATOM 1427 N N . ILE A 1 180 ? 15.195 -7.186 22.395 1.00 57.97 180 ILE A N 1
ATOM 1428 C CA . ILE A 1 180 ? 16.587 -6.971 21.976 1.00 57.97 180 ILE A CA 1
ATOM 1429 C C . ILE A 1 180 ? 17.564 -7.530 23.020 1.00 57.97 180 ILE A C 1
ATOM 1431 O O . ILE A 1 180 ? 18.508 -8.223 22.649 1.00 57.97 180 ILE A O 1
ATOM 1435 N N . THR A 1 181 ? 17.320 -7.285 24.309 1.00 54.91 181 THR A N 1
ATOM 1436 C CA . THR A 1 181 ? 18.138 -7.771 25.426 1.00 54.91 181 THR A CA 1
ATOM 1437 C C . THR A 1 181 ? 18.034 -9.284 25.566 1.00 54.91 181 THR A C 1
ATOM 1439 O O . THR A 1 181 ? 19.055 -9.933 25.716 1.00 54.91 181 THR A O 1
ATOM 1442 N N . ALA A 1 182 ? 16.844 -9.869 25.435 1.00 51.91 182 ALA A N 1
ATOM 1443 C CA . ALA A 1 182 ? 16.617 -11.311 25.451 1.00 51.91 182 ALA A CA 1
ATOM 1444 C C . ALA A 1 182 ? 17.273 -11.984 24.244 1.00 51.91 182 ALA A C 1
ATOM 1446 O O . ALA A 1 182 ? 17.959 -12.978 24.416 1.00 51.91 182 ALA A O 1
ATOM 1447 N N . THR A 1 183 ? 17.181 -11.396 23.047 1.00 57.19 183 THR A N 1
ATOM 1448 C CA . THR A 1 183 ? 17.888 -11.911 21.861 1.00 57.19 183 THR A CA 1
ATOM 1449 C C . THR A 1 183 ? 19.407 -11.812 22.034 1.00 57.19 183 THR A C 1
ATOM 1451 O O . THR A 1 183 ? 20.142 -12.689 21.593 1.00 57.19 183 THR A O 1
ATOM 1454 N N . LEU A 1 184 ? 19.908 -10.745 22.668 1.00 54.53 184 LEU A N 1
ATOM 1455 C CA . LEU A 1 184 ? 21.325 -10.600 23.016 1.00 54.53 184 LEU A CA 1
ATOM 1456 C C . LEU A 1 184 ? 21.757 -11.635 24.056 1.00 54.53 184 LEU A C 1
ATOM 1458 O O . LEU A 1 184 ? 22.797 -12.256 23.878 1.00 54.53 184 LEU A O 1
ATOM 1462 N N . LEU A 1 185 ? 20.948 -11.852 25.091 1.00 52.59 185 LEU A N 1
ATOM 1463 C CA . LEU A 1 185 ? 21.190 -12.827 26.149 1.00 52.59 185 LEU A CA 1
ATOM 1464 C C . LEU A 1 185 ? 21.111 -14.261 25.627 1.00 52.59 185 LEU A C 1
ATOM 1466 O O . LEU A 1 185 ? 21.978 -15.048 25.960 1.00 52.59 185 LEU A O 1
ATOM 1470 N N . GLU A 1 186 ? 20.170 -14.593 24.744 1.00 55.00 186 GLU A N 1
ATOM 1471 C CA . GLU A 1 186 ? 20.111 -15.884 24.042 1.00 55.00 186 GLU A CA 1
ATOM 1472 C C . GLU A 1 186 ? 21.333 -16.088 23.140 1.00 55.00 186 GLU A C 1
ATOM 1474 O O . GLU A 1 186 ? 21.864 -17.190 23.028 1.00 55.00 186 GLU A O 1
ATOM 1479 N N . LYS A 1 187 ? 21.827 -15.016 22.514 1.00 53.72 187 LYS A N 1
ATOM 1480 C CA . LYS A 1 187 ? 23.025 -15.054 21.668 1.00 53.72 187 LYS A CA 1
ATOM 1481 C C . LYS A 1 187 ? 24.323 -15.179 22.476 1.00 53.72 187 LYS A C 1
ATOM 1483 O O . LYS A 1 187 ? 25.309 -15.678 21.935 1.00 53.72 187 LYS A O 1
ATOM 1488 N N . ILE A 1 188 ? 24.315 -14.724 23.729 1.00 54.53 188 ILE A N 1
ATOM 1489 C CA . ILE A 1 188 ? 25.385 -14.925 24.716 1.00 54.53 188 ILE A CA 1
ATOM 1490 C C . ILE A 1 188 ? 25.275 -16.337 25.316 1.00 54.53 188 ILE A C 1
ATOM 1492 O O . ILE A 1 188 ? 26.268 -17.048 25.373 1.00 54.53 188 ILE A O 1
ATOM 1496 N N . ALA A 1 189 ? 24.068 -16.795 25.654 1.00 53.78 189 ALA A N 1
ATOM 1497 C CA . ALA A 1 189 ? 23.799 -18.127 26.198 1.00 53.78 189 ALA A CA 1
ATOM 1498 C C . ALA A 1 189 ? 24.061 -19.258 25.186 1.00 53.78 189 ALA A C 1
ATOM 1500 O O . ALA A 1 189 ? 24.471 -20.344 25.572 1.00 53.78 189 ALA A O 1
ATOM 1501 N N . GLY A 1 190 ? 23.888 -19.008 23.882 1.00 51.81 190 GLY A N 1
ATOM 1502 C CA . GLY A 1 190 ? 24.168 -19.972 22.810 1.00 51.81 190 GLY A CA 1
ATOM 1503 C C . GLY A 1 190 ? 25.654 -20.183 22.480 1.00 51.81 190 GLY A C 1
ATOM 1504 O O . GLY A 1 190 ? 25.964 -20.915 21.539 1.00 51.81 190 GLY A O 1
ATOM 1505 N N . LYS A 1 191 ? 26.577 -19.533 23.199 1.00 54.28 191 LYS A N 1
ATOM 1506 C CA . LYS A 1 191 ? 28.026 -19.749 23.096 1.00 54.28 191 LYS A CA 1
ATOM 1507 C C . LYS A 1 191 ? 28.577 -20.124 24.472 1.00 54.28 191 LYS A C 1
ATOM 1509 O O . LYS A 1 191 ? 28.805 -19.233 25.273 1.00 54.28 191 LYS A O 1
ATOM 1514 N N . ASP A 1 192 ? 28.763 -21.422 24.715 1.00 55.22 192 ASP A N 1
ATOM 1515 C CA . ASP A 1 192 ? 29.555 -22.037 25.802 1.00 55.22 192 ASP A CA 1
ATOM 1516 C C . ASP A 1 192 ? 29.804 -21.172 27.058 1.00 55.22 192 ASP A C 1
ATOM 1518 O O . ASP A 1 192 ? 30.913 -20.754 27.383 1.00 55.22 192 ASP A O 1
ATOM 1522 N N . GLU A 1 193 ? 28.682 -20.896 27.714 1.00 57.66 193 GLU A N 1
ATOM 1523 C CA . GLU A 1 193 ? 28.323 -21.108 29.117 1.00 57.66 193 GLU A CA 1
ATOM 1524 C C . GLU A 1 193 ? 29.318 -20.864 30.279 1.00 57.66 193 GLU A C 1
ATOM 1526 O O . GLU A 1 193 ? 30.409 -21.420 30.406 1.00 57.66 193 GLU A O 1
ATOM 1531 N N . ARG A 1 194 ? 28.762 -20.134 31.261 1.00 52.06 194 ARG A N 1
ATOM 1532 C CA . ARG A 1 194 ? 29.149 -19.933 32.673 1.00 52.06 194 ARG A CA 1
ATOM 1533 C C . ARG A 1 194 ? 30.285 -18.966 32.963 1.00 52.06 194 ARG A C 1
ATOM 1535 O O . ARG A 1 194 ? 30.108 -18.121 33.833 1.00 52.06 194 ARG A O 1
ATOM 1542 N N . ARG A 1 195 ? 31.393 -19.010 32.225 1.00 52.75 195 ARG A N 1
ATOM 1543 C CA . ARG A 1 195 ? 32.581 -18.223 32.605 1.00 52.75 195 ARG A CA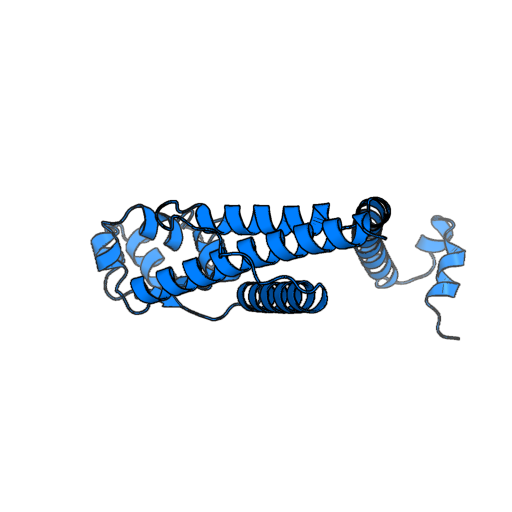 1
ATOM 1544 C C . ARG A 1 195 ? 32.404 -16.709 32.424 1.00 52.75 195 ARG A C 1
ATOM 1546 O O . ARG A 1 195 ? 32.777 -15.945 33.304 1.00 52.75 195 ARG A O 1
ATOM 1553 N N . GLU A 1 196 ? 31.770 -16.279 31.331 1.00 53.84 196 GLU A N 1
ATOM 1554 C CA . GLU A 1 196 ? 31.511 -14.849 31.071 1.00 53.84 196 GLU A CA 1
ATOM 1555 C C . GLU A 1 196 ? 30.364 -14.278 31.929 1.00 53.84 196 GLU A C 1
ATOM 1557 O O . GLU A 1 196 ? 30.334 -13.082 32.206 1.00 53.84 196 GLU A O 1
ATOM 1562 N N . LEU A 1 197 ? 29.421 -15.113 32.381 1.00 52.00 197 LEU A N 1
ATOM 1563 C CA . LEU A 1 197 ? 28.298 -14.669 33.220 1.00 52.00 197 LEU A CA 1
ATOM 1564 C C . LEU A 1 197 ? 28.706 -14.472 34.691 1.00 52.00 197 LEU A C 1
ATOM 1566 O O . LEU A 1 197 ? 28.188 -13.560 35.338 1.00 52.00 197 LEU A O 1
ATOM 1570 N N . GLU A 1 198 ? 29.659 -15.270 35.188 1.00 55.94 198 GLU A N 1
ATOM 1571 C CA . GLU A 1 198 ? 30.324 -15.061 36.486 1.00 55.94 198 GLU A CA 1
ATOM 1572 C C . GLU A 1 198 ? 31.201 -13.796 36.465 1.00 55.94 198 GLU A C 1
ATOM 1574 O O . GLU A 1 198 ? 31.119 -12.975 37.376 1.00 55.94 198 GLU A O 1
ATOM 1579 N N . GLU A 1 199 ? 31.965 -13.555 35.389 1.00 55.97 199 GLU A N 1
ATOM 1580 C CA . GLU A 1 199 ? 32.769 -12.325 35.235 1.00 55.97 199 GLU A CA 1
ATOM 1581 C C . GLU A 1 199 ? 31.919 -11.042 35.212 1.00 55.97 199 GLU A C 1
ATOM 1583 O O . GLU A 1 199 ? 32.388 -9.974 35.611 1.00 55.97 199 GLU A O 1
ATOM 1588 N N . LEU A 1 200 ? 30.659 -11.142 34.780 1.00 56.66 200 LEU A N 1
ATOM 1589 C CA . LEU A 1 200 ? 29.702 -10.034 34.752 1.00 56.66 200 LEU A CA 1
ATOM 1590 C C . LEU A 1 200 ? 28.838 -9.932 36.023 1.00 56.66 200 LEU A C 1
ATOM 1592 O O . LEU A 1 200 ? 28.035 -9.003 36.124 1.00 56.66 200 LEU A O 1
ATOM 1596 N N . GLY A 1 201 ? 28.984 -10.850 36.987 1.00 55.91 201 GLY A N 1
ATOM 1597 C CA . GLY A 1 201 ? 28.219 -10.858 38.241 1.00 55.91 201 GLY A CA 1
ATOM 1598 C C . GLY A 1 201 ? 26.716 -11.111 38.063 1.00 55.91 201 GLY A C 1
ATOM 1599 O O . GLY A 1 201 ? 25.914 -10.659 38.878 1.00 55.91 201 GLY A O 1
ATOM 1600 N N . LEU A 1 202 ? 26.313 -11.796 36.986 1.00 55.41 202 LEU A N 1
ATOM 1601 C CA . LEU A 1 202 ? 24.907 -12.029 36.609 1.00 55.41 202 LEU A CA 1
ATOM 1602 C C . LEU A 1 202 ? 24.440 -13.466 36.896 1.00 55.41 202 LEU A C 1
ATOM 1604 O O . LEU A 1 202 ? 23.493 -13.961 36.284 1.00 55.41 202 LEU A O 1
ATOM 1608 N N . GLU A 1 203 ? 25.088 -14.131 37.849 1.00 55.72 203 GLU A N 1
ATOM 1609 C CA . GLU A 1 203 ? 24.880 -15.538 38.216 1.00 55.72 203 GLU A CA 1
ATOM 1610 C C . GLU A 1 203 ? 23.413 -15.871 38.557 1.00 55.72 203 GLU A C 1
ATOM 1612 O O . GLU A 1 203 ? 22.931 -16.969 38.271 1.00 55.72 203 GLU A O 1
ATOM 1617 N N . GLU A 1 204 ? 22.661 -14.909 39.100 1.00 54.78 204 GLU A N 1
ATOM 1618 C CA . GLU A 1 204 ? 21.253 -15.088 39.478 1.00 54.78 204 GLU A CA 1
ATOM 1619 C C . GLU A 1 204 ? 20.316 -15.355 38.284 1.00 54.78 204 GLU A C 1
ATOM 1621 O O . GLU A 1 204 ? 19.262 -15.970 38.460 1.00 54.78 204 GLU A O 1
ATOM 1626 N N . TYR A 1 205 ? 20.700 -14.974 37.058 1.00 50.41 205 TYR A N 1
ATOM 1627 C CA . TYR A 1 205 ? 19.881 -15.193 35.858 1.00 50.41 205 TYR A CA 1
ATOM 1628 C C . TYR A 1 205 ? 19.891 -16.643 35.356 1.00 50.41 205 TYR A C 1
ATOM 1630 O O . TYR A 1 205 ? 18.978 -17.035 34.627 1.00 50.41 205 TYR A O 1
ATOM 1638 N N . ILE A 1 206 ? 20.848 -17.473 35.790 1.00 51.59 206 ILE A N 1
ATOM 1639 C CA . ILE A 1 206 ? 20.896 -18.905 35.442 1.00 51.59 206 ILE A CA 1
ATOM 1640 C C . ILE A 1 206 ? 19.664 -19.639 36.000 1.00 51.59 206 ILE A C 1
ATOM 1642 O O . ILE A 1 206 ? 19.130 -20.537 35.351 1.00 51.59 206 ILE A O 1
ATOM 1646 N N . ARG A 1 207 ? 19.142 -19.209 37.159 1.00 50.09 207 ARG A N 1
ATOM 1647 C CA . ARG A 1 207 ? 17.938 -19.802 37.769 1.00 50.09 207 ARG A CA 1
ATOM 1648 C C . ARG A 1 207 ? 16.647 -19.505 37.010 1.00 50.09 207 ARG A C 1
ATOM 1650 O O . ARG A 1 207 ? 15.667 -20.206 37.215 1.00 50.09 207 ARG A O 1
ATOM 1657 N N . PHE A 1 208 ? 16.621 -18.480 36.158 1.00 45.50 208 PHE A N 1
ATOM 1658 C CA . PHE A 1 208 ? 15.398 -18.077 35.457 1.00 45.50 208 PHE A CA 1
ATOM 1659 C C . PHE A 1 208 ? 15.154 -18.862 34.159 1.00 45.50 208 PHE A C 1
ATOM 1661 O O . PHE A 1 208 ? 14.027 -18.893 33.671 1.00 45.50 208 PHE A O 1
ATOM 1668 N N . PHE A 1 209 ? 16.195 -19.498 33.608 1.00 45.66 209 PHE A N 1
ATOM 1669 C CA . PHE A 1 209 ? 16.138 -20.251 32.347 1.00 45.66 209 PHE A CA 1
ATOM 1670 C C . PHE A 1 209 ? 16.328 -21.769 32.517 1.00 45.66 209 PHE A C 1
ATOM 1672 O O . PHE A 1 209 ? 16.190 -22.510 31.546 1.00 45.66 209 PHE A O 1
ATOM 1679 N N . GLY A 1 210 ? 16.614 -22.249 33.732 1.00 37.53 210 GLY A N 1
ATOM 1680 C CA . GLY A 1 210 ? 16.641 -23.675 34.052 1.00 37.53 210 GLY A CA 1
ATOM 1681 C C . GLY A 1 210 ? 15.247 -24.186 34.409 1.00 37.53 210 GLY A C 1
ATOM 1682 O O . GLY A 1 210 ? 14.701 -23.809 35.441 1.00 37.53 210 GLY A O 1
ATOM 1683 N N . ALA A 1 211 ? 14.675 -25.045 33.564 1.00 40.00 211 ALA A N 1
ATOM 1684 C CA . ALA A 1 211 ? 13.580 -25.922 33.964 1.00 40.00 211 ALA A CA 1
ATOM 1685 C C . ALA A 1 211 ? 14.150 -27.040 34.852 1.00 40.00 211 ALA A C 1
ATOM 1687 O O . ALA A 1 211 ? 14.646 -28.037 34.331 1.00 40.00 211 ALA A O 1
ATOM 1688 N N . ASP A 1 212 ? 14.203 -26.763 36.156 1.00 35.00 212 ASP A N 1
ATOM 1689 C CA . ASP A 1 212 ? 13.781 -27.614 37.287 1.00 35.00 212 ASP A CA 1
ATOM 1690 C C . ASP A 1 212 ? 14.105 -26.912 38.621 1.00 35.00 212 ASP A C 1
ATOM 1692 O O . ASP A 1 212 ? 15.284 -26.550 38.852 1.00 35.00 212 ASP A O 1
#